Protein AF-A0A1S4B553-F1 (afdb_monomer)

Radius of gyration: 19.42 Å; Cα contacts (8 Å, |Δi|>4): 348; chains: 1; bounding box: 48×33×56 Å

Structure (mmCIF, N/CA/C/O backbone):
data_AF-A0A1S4B553-F1
#
_entry.id   AF-A0A1S4B553-F1
#
loop_
_atom_site.group_PDB
_atom_site.id
_atom_site.type_symbol
_atom_site.label_atom_id
_atom_site.label_alt_id
_atom_site.label_comp_id
_atom_site.label_asym_id
_atom_site.label_entity_id
_atom_site.label_seq_id
_atom_site.pdbx_PDB_ins_code
_atom_site.Cartn_x
_atom_site.Cartn_y
_atom_site.Cartn_z
_atom_site.occupancy
_atom_site.B_iso_or_equiv
_atom_site.auth_seq_id
_atom_site.auth_comp_id
_atom_site.auth_asym_id
_atom_site.auth_atom_id
_atom_site.pdbx_PDB_model_num
ATOM 1 N N . MET A 1 1 ? -4.242 -11.508 0.085 1.00 77.31 1 MET A N 1
ATOM 2 C CA . MET A 1 1 ? -4.800 -11.106 -1.223 1.00 77.31 1 MET A CA 1
ATOM 3 C C . MET A 1 1 ? -3.728 -10.314 -1.933 1.00 77.31 1 MET A C 1
ATOM 5 O O . MET A 1 1 ? -3.205 -9.381 -1.329 1.00 77.31 1 MET A O 1
ATOM 9 N N . ASP A 1 2 ? -3.430 -10.677 -3.174 1.00 88.44 2 ASP A N 1
ATOM 10 C CA . ASP A 1 2 ? -2.440 -9.979 -3.987 1.00 88.44 2 ASP A CA 1
ATOM 11 C C . ASP A 1 2 ? -3.156 -9.161 -5.079 1.00 88.44 2 ASP A C 1
ATOM 13 O O . ASP A 1 2 ? -4.295 -9.447 -5.455 1.00 88.44 2 ASP A O 1
ATOM 17 N N . HIS A 1 3 ? -2.533 -8.075 -5.529 1.00 90.00 3 HIS A N 1
ATOM 18 C CA . HIS A 1 3 ? -3.107 -7.144 -6.489 1.00 90.00 3 HIS A CA 1
ATOM 19 C C . HIS A 1 3 ? -2.764 -7.548 -7.921 1.00 90.00 3 HIS A C 1
ATOM 21 O O . HIS A 1 3 ? -1.635 -7.366 -8.376 1.00 90.00 3 HIS A O 1
ATOM 27 N N . GLU A 1 4 ? -3.778 -8.004 -8.648 1.00 92.12 4 GLU A N 1
ATOM 28 C CA . GLU A 1 4 ? -3.706 -8.231 -10.091 1.00 92.12 4 GLU A CA 1
ATOM 29 C C . GLU A 1 4 ? -3.896 -6.926 -10.880 1.00 92.12 4 GLU A C 1
ATOM 31 O O . GLU A 1 4 ? -4.749 -6.084 -10.569 1.00 92.12 4 GLU A O 1
ATOM 36 N N . ILE A 1 5 ? -3.108 -6.770 -11.939 1.00 92.12 5 ILE A N 1
ATOM 37 C CA . ILE A 1 5 ? -3.109 -5.635 -12.858 1.00 92.12 5 ILE A CA 1
ATOM 38 C C . ILE A 1 5 ? -3.603 -6.127 -14.215 1.00 92.12 5 ILE A C 1
ATOM 40 O O . ILE A 1 5 ? -2.839 -6.376 -15.155 1.00 92.12 5 ILE A O 1
ATOM 44 N N . GLU A 1 6 ? -4.920 -6.228 -14.334 1.00 93.56 6 GLU A N 1
ATOM 45 C CA . GLU A 1 6 ? -5.571 -6.584 -15.587 1.00 93.56 6 GLU A CA 1
ATOM 46 C C . GLU A 1 6 ? -5.416 -5.453 -16.616 1.00 93.56 6 GLU A C 1
ATOM 48 O O . GLU A 1 6 ? -5.702 -4.282 -16.344 1.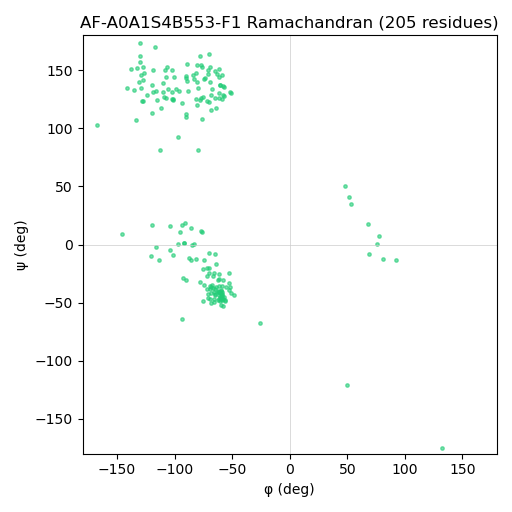00 93.56 6 GLU A O 1
ATOM 53 N N . LEU A 1 7 ? -4.941 -5.795 -17.813 1.00 94.56 7 LEU A N 1
ATOM 54 C CA . LEU A 1 7 ? -4.745 -4.855 -18.913 1.00 94.56 7 LEU A CA 1
ATOM 55 C C . LEU A 1 7 ? -5.789 -5.094 -20.002 1.00 94.56 7 LEU A C 1
ATOM 57 O O . LEU A 1 7 ? -6.233 -6.217 -20.217 1.00 94.56 7 LEU A O 1
ATOM 61 N N . VAL A 1 8 ? -6.153 -4.035 -20.723 1.00 94.31 8 VAL A N 1
ATOM 62 C CA . VAL A 1 8 ? -7.026 -4.138 -21.896 1.00 94.31 8 VAL A CA 1
ATOM 63 C C . VAL A 1 8 ? -6.382 -5.089 -22.923 1.00 94.31 8 VAL A C 1
ATOM 65 O O . VAL A 1 8 ? -5.176 -4.970 -23.172 1.00 94.31 8 VAL A O 1
ATOM 68 N N . PRO A 1 9 ? -7.145 -6.009 -23.546 1.00 93.69 9 PRO A N 1
ATOM 69 C CA . PRO A 1 9 ? -6.606 -6.943 -24.531 1.00 93.69 9 PRO A CA 1
ATOM 70 C C . PRO A 1 9 ? -5.815 -6.239 -25.642 1.00 93.69 9 PRO A C 1
ATOM 72 O O . PRO A 1 9 ? -6.273 -5.256 -26.224 1.00 93.69 9 PRO A O 1
ATOM 75 N N . GLY A 1 10 ? -4.608 -6.735 -25.930 1.00 92.25 10 GLY A N 1
ATOM 76 C CA . GLY A 1 10 ? -3.720 -6.168 -26.953 1.00 92.25 10 GLY A CA 1
ATOM 77 C C . GLY A 1 10 ? -2.975 -4.890 -26.544 1.00 92.25 10 GLY A C 1
ATOM 78 O O . GLY A 1 10 ? -2.314 -4.275 -27.386 1.00 92.25 10 GLY A O 1
ATOM 79 N N . ALA A 1 11 ? -3.051 -4.471 -25.276 1.00 92.44 11 ALA A N 1
ATOM 80 C CA . ALA A 1 11 ? -2.290 -3.328 -24.785 1.00 92.44 11 ALA A CA 1
ATOM 81 C C . ALA A 1 11 ? -0.774 -3.550 -24.917 1.00 92.44 11 ALA A C 1
ATOM 83 O O . ALA A 1 11 ? -0.242 -4.612 -24.598 1.00 92.44 11 ALA A O 1
ATOM 84 N N . LYS A 1 12 ? -0.066 -2.509 -25.364 1.00 91.56 12 LYS A N 1
ATOM 85 C CA . LYS A 1 12 ? 1.396 -2.520 -25.464 1.00 91.56 12 LYS A CA 1
ATOM 86 C C . LYS A 1 12 ? 2.032 -2.004 -24.167 1.00 91.56 12 LYS A C 1
ATOM 88 O O . LYS A 1 12 ? 1.496 -1.055 -23.586 1.00 91.56 12 LYS A O 1
ATOM 93 N N . PRO A 1 13 ? 3.193 -2.545 -23.753 1.00 91.25 13 PRO A N 1
ATOM 94 C CA . PRO A 1 13 ? 3.913 -2.060 -22.583 1.00 91.25 13 PRO A CA 1
ATOM 95 C C . PRO A 1 13 ? 4.278 -0.577 -22.738 1.00 91.25 13 PRO A C 1
ATOM 97 O O . PRO A 1 13 ? 4.914 -0.206 -23.730 1.00 91.25 13 PRO A O 1
ATOM 100 N N . PRO A 1 14 ? 3.911 0.304 -21.793 1.00 90.31 14 PRO A N 1
ATOM 101 C CA . PRO A 1 14 ? 4.428 1.659 -21.781 1.00 90.31 14 PRO A CA 1
ATOM 102 C C . PRO A 1 14 ? 5.910 1.632 -21.410 1.00 90.31 14 PRO A C 1
ATOM 104 O O . PRO A 1 14 ? 6.260 1.187 -20.323 1.00 90.31 14 PRO A O 1
ATOM 107 N N . ALA A 1 15 ? 6.762 2.173 -22.279 1.00 88.38 15 ALA A N 1
ATOM 108 C CA . ALA A 1 15 ? 8.182 2.378 -22.014 1.00 88.38 15 ALA A CA 1
ATOM 109 C C . ALA A 1 15 ? 8.506 3.872 -22.114 1.00 88.38 15 ALA A C 1
ATOM 111 O O . ALA A 1 15 ? 8.387 4.485 -23.177 1.00 88.38 15 ALA A O 1
ATOM 112 N N . ARG A 1 16 ? 8.870 4.490 -20.989 1.00 83.75 16 ARG A N 1
ATOM 113 C CA . ARG A 1 16 ? 9.234 5.908 -20.907 1.00 83.75 16 ARG A CA 1
ATOM 114 C C . ARG A 1 16 ? 10.660 6.061 -20.403 1.00 83.75 16 ARG A C 1
ATOM 116 O O . ARG A 1 16 ? 11.059 5.416 -19.439 1.00 83.75 16 ARG A O 1
ATOM 123 N N . ALA A 1 17 ? 11.396 6.975 -21.029 1.00 84.44 17 ALA A N 1
ATOM 124 C CA . ALA A 1 17 ? 12.720 7.357 -20.561 1.00 84.44 17 ALA A CA 1
ATOM 125 C C . ALA A 1 17 ? 12.645 8.043 -19.179 1.00 84.44 17 ALA A C 1
ATOM 127 O O . ALA A 1 17 ? 11.652 8.724 -18.889 1.00 84.44 17 ALA A O 1
ATOM 128 N N . PRO A 1 18 ? 13.686 7.911 -18.337 1.00 85.94 18 PRO A N 1
ATOM 129 C CA . PRO A 1 18 ? 13.786 8.649 -17.083 1.00 85.94 18 PRO A CA 1
ATOM 130 C C . PRO A 1 18 ? 13.764 10.164 -17.294 1.00 85.94 18 PRO A C 1
ATOM 132 O O . PRO A 1 18 ? 14.341 10.680 -18.254 1.00 85.94 18 PRO A O 1
ATOM 135 N N . TYR A 1 19 ? 13.169 10.893 -16.349 1.00 84.81 19 TYR A N 1
ATOM 136 C CA . TYR A 1 19 ? 13.298 12.346 -16.315 1.00 84.81 19 TYR A CA 1
ATOM 137 C C . TYR A 1 19 ? 14.714 12.781 -15.938 1.00 84.81 19 TYR A C 1
ATOM 139 O O . TYR A 1 19 ? 15.439 12.096 -15.211 1.00 84.81 19 TYR A O 1
ATOM 147 N N . ARG A 1 20 ? 15.093 13.972 -16.409 1.00 88.12 20 ARG A N 1
ATOM 148 C CA . ARG A 1 20 ? 16.283 14.661 -15.908 1.00 88.12 20 ARG A CA 1
ATOM 149 C C . ARG A 1 20 ? 16.035 15.075 -14.459 1.00 88.12 20 ARG A C 1
ATOM 151 O O . ARG A 1 20 ? 14.987 15.629 -14.151 1.00 88.12 20 ARG A O 1
ATOM 158 N N . MET A 1 21 ? 17.016 14.808 -13.607 1.00 91.94 21 MET A N 1
ATOM 159 C CA . MET A 1 21 ? 16.998 15.146 -12.187 1.00 91.94 21 MET A CA 1
ATOM 160 C C . MET A 1 21 ? 18.261 15.932 -11.840 1.00 91.94 21 MET A C 1
ATOM 162 O O . MET A 1 21 ? 19.321 15.713 -12.436 1.00 91.94 21 MET A O 1
ATOM 166 N N . SER A 1 22 ? 18.135 16.844 -10.883 1.00 92.19 22 SER A N 1
ATOM 167 C CA . SER A 1 22 ? 19.245 17.592 -10.295 1.00 92.19 22 SER A CA 1
ATOM 168 C C . SER A 1 22 ? 20.138 16.693 -9.430 1.00 92.19 22 SER A C 1
ATOM 170 O O . SER A 1 22 ? 19.754 15.593 -9.030 1.00 92.19 22 SER A O 1
ATOM 172 N N . GLN A 1 23 ? 21.348 17.157 -9.109 1.00 93.00 23 GLN A N 1
ATOM 173 C CA . GLN A 1 23 ? 22.280 16.374 -8.293 1.00 93.00 23 GLN A CA 1
ATOM 174 C C . GLN A 1 23 ? 21.725 16.009 -6.896 1.00 93.00 23 GLN A C 1
ATOM 176 O O . GLN A 1 23 ? 21.870 14.849 -6.505 1.00 93.00 23 GLN A O 1
ATOM 181 N N . PRO A 1 24 ? 21.045 16.912 -6.156 1.00 92.62 24 PRO A N 1
ATOM 182 C CA . PRO A 1 24 ? 20.419 16.555 -4.879 1.00 92.62 24 PRO A CA 1
ATOM 183 C C . PRO A 1 24 ? 19.321 15.492 -5.023 1.00 92.62 24 PRO A C 1
ATOM 185 O O . PRO A 1 24 ? 19.245 14.569 -4.213 1.00 92.62 24 PRO A O 1
ATOM 188 N N . GLU A 1 25 ? 18.503 15.580 -6.076 1.00 93.75 25 GLU A N 1
ATOM 189 C CA . GLU A 1 25 ? 17.456 14.592 -6.361 1.00 93.75 25 GLU A CA 1
ATOM 190 C C . GLU A 1 25 ? 18.045 13.217 -6.679 1.00 93.75 25 GLU A C 1
ATOM 192 O O . GLU A 1 25 ? 17.513 12.210 -6.229 1.00 93.75 25 GLU A O 1
ATOM 197 N N . LEU A 1 26 ? 19.162 13.156 -7.407 1.00 94.25 26 LEU A N 1
ATOM 198 C CA . LEU A 1 26 ? 19.843 11.897 -7.717 1.00 94.25 26 LEU A CA 1
ATOM 199 C C . LEU A 1 26 ? 20.425 11.224 -6.470 1.00 94.25 26 LEU A C 1
ATOM 201 O O . LEU A 1 26 ? 20.301 10.007 -6.315 1.00 94.25 26 LEU A O 1
ATOM 205 N N . THR A 1 27 ? 21.021 12.005 -5.566 1.00 94.94 27 THR A N 1
ATOM 206 C CA . THR A 1 27 ? 21.498 11.501 -4.271 1.00 94.94 27 THR A CA 1
ATOM 207 C C . THR A 1 27 ? 20.342 10.914 -3.462 1.00 94.94 27 THR A C 1
ATOM 209 O O . THR A 1 27 ? 20.438 9.797 -2.951 1.00 94.94 27 THR A O 1
ATOM 212 N N . GLU A 1 28 ? 19.218 11.629 -3.401 1.00 95.12 28 GLU A N 1
ATOM 213 C CA . GLU A 1 28 ? 18.032 11.182 -2.676 1.00 95.12 28 GLU A CA 1
ATOM 214 C C . GLU A 1 28 ? 17.357 9.969 -3.336 1.00 95.12 28 GLU A C 1
ATOM 216 O O . GLU A 1 28 ? 16.912 9.052 -2.643 1.00 95.12 28 GLU A O 1
ATOM 221 N N . LEU A 1 29 ? 17.346 9.918 -4.671 1.00 95.44 29 LEU A N 1
ATOM 222 C CA . LEU A 1 29 ? 16.853 8.786 -5.454 1.00 95.44 29 LEU A CA 1
ATOM 223 C C . LEU A 1 29 ? 17.643 7.532 -5.107 1.00 95.44 29 LEU A C 1
ATOM 225 O O . LEU A 1 29 ? 17.051 6.522 -4.740 1.00 95.44 29 LEU A O 1
ATOM 229 N N . ARG A 1 30 ? 18.977 7.606 -5.159 1.00 95.44 30 ARG A N 1
ATOM 230 C CA . ARG A 1 30 ? 19.844 6.473 -4.826 1.00 95.44 30 ARG A CA 1
ATOM 231 C C . ARG A 1 30 ? 19.615 5.999 -3.391 1.00 95.44 30 ARG A C 1
ATOM 233 O O . ARG A 1 30 ? 19.490 4.800 -3.163 1.00 95.44 30 ARG A O 1
ATOM 240 N N . ARG A 1 31 ? 19.505 6.929 -2.437 1.00 96.31 31 ARG A N 1
ATOM 241 C CA . ARG A 1 31 ? 19.244 6.618 -1.024 1.00 96.31 31 ARG A CA 1
ATOM 242 C C . ARG A 1 31 ? 17.920 5.872 -0.830 1.00 96.31 31 ARG A C 1
ATOM 244 O O . ARG A 1 31 ? 17.881 4.879 -0.106 1.00 96.31 31 ARG A O 1
ATOM 251 N N . GLN A 1 32 ? 16.836 6.338 -1.456 1.00 95.25 32 GLN A N 1
ATOM 252 C CA . GLN A 1 32 ? 15.526 5.687 -1.346 1.00 95.25 32 GLN A CA 1
ATOM 253 C C . GLN A 1 32 ? 15.468 4.355 -2.108 1.00 95.25 32 GLN A C 1
ATOM 255 O O . GLN A 1 32 ? 14.887 3.414 -1.578 1.00 95.25 32 GLN A O 1
ATOM 260 N N . LEU A 1 33 ? 16.098 4.245 -3.285 1.00 95.56 33 LEU A N 1
ATOM 261 C CA . LEU A 1 33 ? 16.179 2.989 -4.044 1.00 95.56 33 LEU A CA 1
ATOM 262 C C . LEU A 1 33 ? 16.905 1.895 -3.261 1.00 95.56 33 LEU A C 1
ATOM 264 O O . LEU A 1 33 ? 16.377 0.795 -3.157 1.00 95.56 33 LEU A O 1
ATOM 268 N N . MET A 1 34 ? 18.066 2.199 -2.664 1.00 96.06 34 MET A N 1
ATOM 269 C CA . MET A 1 34 ? 18.794 1.229 -1.831 1.00 96.06 34 MET A CA 1
ATOM 270 C C . MET A 1 34 ? 17.922 0.748 -0.674 1.00 96.06 34 MET A C 1
ATOM 272 O O . MET A 1 34 ? 17.732 -0.447 -0.509 1.00 96.06 34 MET A O 1
ATOM 276 N N . LYS A 1 35 ? 17.263 1.671 0.037 1.00 95.44 35 LYS A N 1
ATOM 277 C CA . LYS A 1 35 ? 16.334 1.294 1.107 1.00 95.44 35 LYS A CA 1
ATOM 278 C C . LYS A 1 35 ? 15.193 0.394 0.610 1.00 95.44 35 LYS A C 1
ATOM 280 O O . LYS A 1 35 ? 14.788 -0.516 1.325 1.00 95.44 35 LYS A O 1
ATOM 285 N N . MET A 1 36 ? 14.629 0.671 -0.567 1.00 93.88 36 MET A N 1
ATOM 286 C CA . MET A 1 36 ? 13.552 -0.147 -1.139 1.00 93.88 36 MET A CA 1
ATOM 287 C C . MET A 1 36 ? 14.046 -1.536 -1.566 1.00 93.88 36 MET A C 1
ATOM 289 O O . MET A 1 36 ? 13.312 -2.501 -1.386 1.00 93.88 36 MET A O 1
ATOM 293 N N . LEU A 1 37 ? 15.277 -1.648 -2.072 1.00 95.31 37 LEU A N 1
ATOM 294 C CA . LEU A 1 37 ? 15.919 -2.933 -2.368 1.00 95.31 37 LEU A CA 1
ATOM 295 C C . LEU A 1 37 ? 16.167 -3.731 -1.081 1.00 95.31 37 LEU A C 1
ATOM 297 O O . LEU A 1 37 ? 15.742 -4.876 -0.985 1.00 95.31 37 LEU A O 1
ATOM 301 N N . ASP A 1 38 ? 16.764 -3.100 -0.066 1.00 96.38 38 ASP A N 1
ATOM 302 C CA . ASP A 1 38 ? 17.088 -3.736 1.220 1.00 96.38 38 ASP A CA 1
ATOM 303 C C . ASP A 1 38 ? 15.838 -4.234 1.962 1.00 96.38 38 ASP A C 1
ATOM 305 O O . ASP A 1 38 ? 15.890 -5.199 2.718 1.00 96.38 38 ASP A O 1
ATOM 309 N N . THR A 1 39 ? 14.700 -3.563 1.758 1.00 92.19 39 THR A N 1
ATOM 310 C CA . THR A 1 39 ? 13.411 -3.937 2.362 1.00 92.19 39 THR A CA 1
ATOM 311 C C . THR A 1 39 ? 12.578 -4.877 1.492 1.00 92.19 39 THR A C 1
ATOM 313 O O . THR A 1 39 ? 11.465 -5.214 1.886 1.00 92.19 39 THR A O 1
ATOM 316 N N . GLY A 1 40 ? 13.075 -5.289 0.320 1.00 92.44 40 GLY A N 1
ATOM 317 C CA . GLY A 1 40 ? 12.355 -6.182 -0.595 1.00 92.44 40 GLY A CA 1
ATOM 318 C C . GLY A 1 40 ? 11.114 -5.557 -1.239 1.00 92.44 40 GLY A C 1
ATOM 319 O O . GLY A 1 40 ? 10.249 -6.261 -1.740 1.00 92.44 40 GLY A O 1
ATOM 320 N N . ILE A 1 41 ? 10.998 -4.229 -1.226 1.00 92.50 41 ILE A N 1
ATOM 321 C CA . ILE A 1 41 ? 9.882 -3.503 -1.844 1.00 92.50 41 ILE A CA 1
ATOM 322 C C . ILE A 1 41 ? 10.015 -3.489 -3.371 1.00 92.50 41 ILE A C 1
ATOM 324 O O . ILE A 1 41 ? 9.009 -3.500 -4.086 1.00 92.50 41 ILE A O 1
ATOM 328 N N . ILE A 1 42 ? 11.256 -3.417 -3.859 1.00 95.25 42 ILE A N 1
ATOM 329 C CA . ILE A 1 42 ? 11.581 -3.464 -5.283 1.00 95.25 42 ILE A CA 1
ATOM 330 C C . ILE A 1 42 ? 12.674 -4.490 -5.564 1.00 95.25 42 ILE A C 1
ATOM 332 O O . ILE A 1 42 ? 13.502 -4.768 -4.698 1.00 95.25 42 ILE A O 1
ATOM 336 N N . VAL A 1 43 ? 12.728 -4.972 -6.804 1.00 96.69 43 VAL A N 1
ATOM 337 C CA . VAL A 1 43 ? 13.793 -5.852 -7.311 1.00 96.69 43 VAL A CA 1
ATOM 338 C C . VAL A 1 43 ? 14.307 -5.367 -8.668 1.00 96.69 43 VAL A C 1
ATOM 340 O O . VAL A 1 43 ? 13.558 -4.712 -9.393 1.00 96.69 43 VAL A O 1
ATOM 343 N N . PRO A 1 44 ? 15.573 -5.633 -9.044 1.00 97.19 44 PRO A N 1
ATOM 344 C CA . PRO A 1 44 ? 16.079 -5.294 -10.373 1.00 97.19 44 PRO A CA 1
ATOM 345 C C . PRO A 1 44 ? 15.248 -5.942 -11.486 1.00 97.19 44 PRO A C 1
ATOM 347 O O . PRO A 1 44 ? 14.946 -7.130 -11.423 1.00 97.19 44 PRO A O 1
ATOM 350 N N . SER A 1 45 ? 14.930 -5.170 -12.524 1.00 95.25 45 SER A N 1
A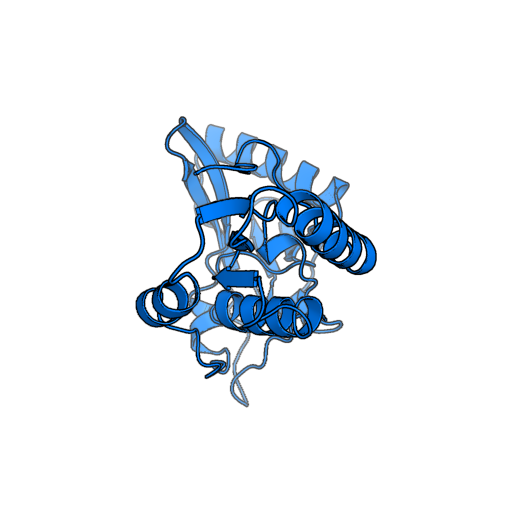TOM 351 C CA . SER A 1 45 ? 14.047 -5.593 -13.613 1.00 95.25 45 SER A CA 1
ATOM 352 C C . SER A 1 45 ? 14.737 -5.606 -14.974 1.00 95.25 45 SER A C 1
ATOM 354 O O . SER A 1 45 ? 15.617 -4.792 -15.261 1.00 95.25 45 SER A O 1
ATOM 356 N N . LYS A 1 46 ? 14.268 -6.508 -15.841 1.00 92.19 46 LYS A N 1
ATOM 357 C CA . LYS A 1 46 ? 14.558 -6.550 -17.286 1.00 92.19 46 LYS A CA 1
ATOM 358 C C . LYS A 1 46 ? 13.285 -6.415 -18.134 1.00 92.19 46 LYS A C 1
ATOM 360 O O . LYS A 1 46 ? 13.284 -6.780 -19.307 1.00 92.19 46 LYS A O 1
ATOM 365 N N . SER A 1 47 ? 12.197 -5.945 -17.529 1.00 91.75 47 SER A N 1
ATOM 366 C CA . SER A 1 47 ? 10.891 -5.819 -18.170 1.00 91.75 47 SER A CA 1
ATOM 367 C C . SER A 1 47 ? 10.916 -4.862 -19.363 1.00 91.75 47 SER A C 1
ATOM 369 O O . SER A 1 47 ? 11.671 -3.889 -19.401 1.00 91.75 47 SER A O 1
ATOM 371 N N . SER A 1 48 ? 10.027 -5.110 -20.325 1.00 91.12 48 SER A N 1
ATOM 372 C CA . SER A 1 48 ? 9.722 -4.173 -21.411 1.00 91.12 48 SER A CA 1
ATOM 373 C C . SER A 1 48 ? 8.873 -2.979 -20.956 1.00 91.12 48 SER A C 1
ATOM 375 O O . SER A 1 48 ? 8.717 -2.018 -21.709 1.00 91.12 48 SER A O 1
ATOM 377 N N . TYR A 1 49 ? 8.281 -3.043 -19.759 1.00 94.00 49 TYR A N 1
ATOM 378 C CA . TYR A 1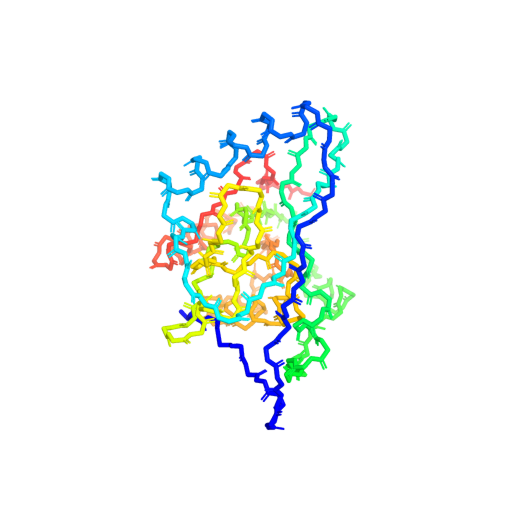 49 ? 7.576 -1.917 -19.155 1.00 94.00 49 TYR A CA 1
ATOM 379 C C . TYR A 1 49 ? 8.574 -0.919 -18.576 1.00 94.00 49 TYR A C 1
ATOM 381 O O . TYR A 1 49 ? 9.691 -1.247 -18.186 1.00 94.00 49 TYR A O 1
ATOM 389 N N . GLY A 1 50 ? 8.149 0.334 -18.489 1.00 93.25 50 GLY A N 1
ATOM 390 C CA . GLY A 1 50 ? 8.969 1.372 -17.908 1.00 93.25 50 GLY A CA 1
ATOM 391 C C . GLY A 1 50 ? 8.188 2.641 -17.629 1.00 93.25 50 GLY A C 1
ATOM 392 O O . GLY A 1 50 ? 7.942 3.449 -18.525 1.00 93.25 50 GLY A O 1
ATOM 393 N N . SER A 1 51 ? 7.848 2.849 -16.362 1.00 93.75 51 SER A N 1
ATOM 394 C CA . SER A 1 51 ? 7.308 4.115 -15.869 1.00 93.75 51 SER A CA 1
ATOM 395 C C . SER A 1 51 ? 8.418 4.928 -15.208 1.00 93.75 51 SER A C 1
ATOM 397 O O . SER A 1 51 ? 9.204 4.408 -14.426 1.00 93.75 51 SER A O 1
ATOM 399 N N . HIS A 1 52 ? 8.538 6.216 -15.508 1.00 91.25 52 HIS A N 1
ATOM 400 C CA . HIS A 1 52 ? 9.620 7.009 -14.923 1.00 91.25 52 HIS A CA 1
ATOM 401 C C . HIS A 1 52 ? 9.322 7.374 -13.460 1.00 91.25 52 HIS A C 1
ATOM 403 O O . HIS A 1 52 ? 8.166 7.523 -13.047 1.00 91.25 52 HIS A O 1
ATOM 409 N N . VAL A 1 53 ? 10.388 7.566 -12.686 1.00 92.38 53 VAL A N 1
ATOM 410 C CA . VAL A 1 53 ? 10.313 8.078 -11.313 1.00 92.38 53 VAL A CA 1
ATOM 411 C C . VAL A 1 53 ? 10.233 9.607 -11.302 1.00 92.38 53 VAL A C 1
ATOM 413 O O . VAL A 1 53 ? 10.882 10.289 -12.094 1.00 92.38 53 VAL A O 1
ATOM 416 N N . LEU A 1 54 ? 9.445 10.133 -10.370 1.00 91.56 54 LEU A N 1
ATOM 417 C CA . LEU A 1 54 ? 9.293 11.539 -10.013 1.00 91.56 54 LEU A CA 1
ATOM 418 C C . LEU A 1 54 ? 9.426 11.700 -8.497 1.00 91.56 54 LEU A C 1
ATOM 420 O O . LEU A 1 54 ? 9.237 10.749 -7.736 1.00 91.56 54 LEU A O 1
ATOM 424 N N . PHE A 1 55 ? 9.673 12.929 -8.051 1.00 91.44 55 PHE A N 1
ATOM 425 C CA . PHE A 1 55 ? 9.602 13.276 -6.639 1.00 91.44 55 PHE A CA 1
ATOM 426 C C . PHE A 1 55 ? 8.353 14.081 -6.319 1.00 91.44 55 PHE A C 1
ATOM 428 O O . PHE A 1 55 ? 8.039 15.072 -6.974 1.00 91.44 55 PHE A O 1
ATOM 435 N N . GLN A 1 56 ? 7.676 13.687 -5.245 1.00 89.44 56 GLN A N 1
ATOM 436 C CA . GLN A 1 56 ? 6.699 14.535 -4.582 1.00 89.44 56 GLN A CA 1
ATOM 437 C C . GLN A 1 56 ? 7.327 15.136 -3.326 1.00 89.44 56 GLN A C 1
ATOM 439 O O . GLN A 1 56 ? 7.799 14.406 -2.450 1.00 89.44 56 GLN A O 1
ATOM 444 N N . LYS A 1 57 ? 7.307 16.466 -3.221 1.00 91.44 57 LYS A N 1
ATOM 445 C CA . LYS A 1 57 ? 7.748 17.176 -2.019 1.00 91.44 57 LYS A CA 1
ATOM 446 C C . LYS A 1 57 ? 6.655 17.102 -0.952 1.00 91.44 57 LYS A C 1
ATOM 448 O O . LYS A 1 57 ? 5.507 17.461 -1.204 1.00 91.44 57 LYS A O 1
ATOM 453 N N . LYS A 1 58 ? 7.003 16.608 0.234 1.00 88.19 58 LYS A N 1
ATOM 454 C CA . LYS A 1 58 ? 6.126 16.625 1.410 1.00 88.19 58 LYS A CA 1
ATOM 455 C C . LYS A 1 58 ? 6.115 18.013 2.050 1.00 88.19 58 LYS A C 1
ATOM 457 O O . LYS A 1 58 ? 7.035 18.801 1.855 1.00 88.19 58 LYS A O 1
ATOM 462 N N . GLN A 1 59 ? 5.104 18.271 2.882 1.00 87.06 59 GLN A N 1
ATOM 463 C CA . GLN A 1 59 ? 4.979 19.522 3.646 1.00 87.06 59 GLN A CA 1
ATOM 464 C C . GLN A 1 59 ? 6.220 19.817 4.503 1.00 87.06 59 GLN A C 1
ATOM 466 O O . GLN A 1 59 ? 6.661 20.954 4.579 1.00 87.06 59 GLN A O 1
ATOM 471 N N . ASN A 1 60 ? 6.846 18.782 5.070 1.00 87.56 60 ASN A N 1
ATOM 472 C CA . ASN A 1 60 ? 8.085 18.901 5.844 1.00 87.56 60 ASN A CA 1
ATOM 473 C C . ASN A 1 60 ? 9.357 19.072 4.982 1.00 87.56 60 ASN A C 1
ATOM 475 O O . ASN A 1 60 ? 10.462 18.876 5.476 1.00 87.56 60 ASN A O 1
ATOM 479 N N . GLY A 1 61 ? 9.223 19.336 3.679 1.00 87.69 61 GLY A N 1
ATOM 480 C CA . GLY A 1 61 ? 10.333 19.546 2.749 1.00 87.69 61 GLY A CA 1
ATOM 481 C C . GLY A 1 61 ? 11.000 18.276 2.214 1.00 87.69 61 GLY A C 1
ATOM 482 O O . GLY A 1 61 ? 11.728 18.362 1.228 1.00 87.69 61 GLY A O 1
ATOM 483 N N . THR A 1 62 ? 10.728 17.102 2.794 1.00 90.31 62 THR A N 1
ATOM 484 C CA . THR A 1 62 ? 11.325 15.836 2.336 1.00 90.31 62 THR A CA 1
ATOM 485 C C . THR A 1 62 ? 10.769 15.394 0.983 1.00 90.31 62 THR A C 1
ATOM 487 O O . THR A 1 62 ? 9.594 15.607 0.677 1.00 90.31 62 THR A O 1
ATOM 490 N N . LEU A 1 63 ? 11.604 14.751 0.166 1.00 91.50 63 LEU A N 1
ATOM 491 C CA . LEU A 1 63 ? 11.195 14.198 -1.123 1.00 91.50 63 LEU A CA 1
ATOM 492 C C . LEU A 1 63 ? 10.719 12.750 -0.961 1.00 91.50 63 LEU A C 1
ATOM 494 O O . LEU A 1 63 ? 11.265 11.979 -0.173 1.00 91.50 63 LEU A O 1
ATOM 498 N N . ARG A 1 64 ? 9.699 12.354 -1.721 1.00 90.12 64 ARG A N 1
ATOM 499 C CA . ARG A 1 64 ? 9.205 10.972 -1.792 1.00 90.12 64 ARG A CA 1
ATOM 500 C C . ARG A 1 64 ? 9.226 10.492 -3.234 1.00 90.12 64 ARG A C 1
ATOM 502 O O . ARG A 1 64 ? 8.642 11.161 -4.085 1.00 90.12 64 ARG A O 1
ATOM 509 N N . ILE A 1 65 ? 9.836 9.330 -3.479 1.00 90.81 65 ILE A N 1
ATOM 510 C CA . ILE A 1 65 ? 9.732 8.640 -4.769 1.00 90.81 65 ILE A CA 1
ATOM 511 C C . ILE A 1 65 ? 8.258 8.369 -5.084 1.00 90.81 65 ILE A C 1
ATOM 513 O O . ILE A 1 65 ? 7.513 7.800 -4.281 1.00 90.81 65 ILE A O 1
ATOM 517 N N . CYS A 1 66 ? 7.839 8.774 -6.275 1.00 89.62 66 CYS A N 1
ATOM 518 C CA . CYS A 1 66 ? 6.567 8.424 -6.881 1.00 89.62 66 CYS A CA 1
ATOM 519 C C . CYS A 1 66 ? 6.831 7.953 -8.308 1.00 89.62 66 CYS A C 1
ATOM 521 O O . CYS A 1 66 ? 7.649 8.531 -9.013 1.00 89.62 66 CYS A O 1
ATOM 523 N N . VAL A 1 67 ? 6.132 6.915 -8.748 1.00 91.19 67 VAL A N 1
ATOM 524 C CA . VAL A 1 67 ? 6.252 6.424 -10.122 1.00 91.19 67 VAL A CA 1
ATOM 525 C C . VAL A 1 67 ? 5.056 6.914 -10.923 1.00 91.19 67 VAL A C 1
ATOM 527 O O . VAL A 1 67 ? 3.907 6.795 -10.478 1.00 91.19 67 VAL A O 1
ATOM 530 N N . ASP A 1 68 ? 5.327 7.483 -12.095 1.00 91.12 68 ASP A N 1
ATOM 531 C CA . ASP A 1 68 ? 4.291 7.976 -12.993 1.00 91.12 68 ASP A CA 1
ATOM 532 C C . ASP A 1 68 ? 3.651 6.842 -13.798 1.00 91.12 68 ASP A C 1
ATOM 534 O O . ASP A 1 68 ? 3.935 6.634 -14.981 1.00 91.12 68 ASP A O 1
ATOM 538 N N . TYR A 1 69 ? 2.709 6.146 -13.173 1.00 92.00 69 TYR A N 1
ATOM 539 C CA . TYR A 1 69 ? 1.935 5.110 -13.847 1.00 92.00 69 TYR A CA 1
ATOM 540 C C . TYR A 1 69 ? 0.852 5.658 -14.782 1.00 92.00 69 TYR A C 1
ATOM 542 O O . TYR A 1 69 ? 0.032 4.877 -15.243 1.00 92.00 69 TYR A O 1
ATOM 550 N N . ARG A 1 70 ? 0.790 6.958 -15.122 1.00 91.69 70 ARG A N 1
ATOM 551 C CA . ARG A 1 70 ? -0.292 7.499 -15.981 1.00 91.69 70 ARG A CA 1
ATOM 552 C C . ARG A 1 70 ? -0.480 6.731 -17.291 1.00 91.69 70 ARG A C 1
ATOM 554 O O . ARG A 1 70 ? -1.610 6.607 -17.747 1.00 91.69 70 ARG A O 1
ATOM 561 N N . ALA A 1 71 ? 0.600 6.250 -17.908 1.00 92.44 71 ALA A N 1
ATOM 562 C CA . ALA A 1 71 ? 0.509 5.449 -19.129 1.00 92.44 71 ALA A CA 1
ATOM 563 C C . ALA A 1 71 ? -0.064 4.051 -18.854 1.00 92.44 71 ALA A C 1
ATOM 565 O O . ALA A 1 71 ? -0.995 3.645 -19.541 1.00 92.44 71 ALA A O 1
ATOM 566 N N . LEU A 1 72 ? 0.424 3.378 -17.807 1.00 93.25 72 LEU A N 1
ATOM 567 C CA . LEU A 1 72 ? -0.100 2.089 -17.351 1.00 93.25 72 LEU A CA 1
ATOM 568 C C . LEU A 1 72 ? -1.589 2.198 -16.986 1.00 93.25 72 LEU A C 1
ATOM 570 O O . LEU A 1 72 ? -2.410 1.465 -17.515 1.00 93.25 72 LEU A O 1
ATOM 574 N N . LYS A 1 73 ? -1.973 3.216 -16.207 1.00 92.00 73 LYS A N 1
ATOM 575 C CA . LYS A 1 73 ? -3.363 3.482 -15.805 1.00 92.00 73 LYS A CA 1
ATOM 576 C C . LYS A 1 73 ? -4.352 3.558 -16.964 1.00 92.00 73 LYS A C 1
ATOM 578 O O . LYS A 1 73 ? -5.520 3.242 -16.768 1.00 92.00 73 LYS A O 1
ATOM 583 N N . LYS A 1 74 ? -3.920 4.054 -18.129 1.00 92.62 74 LYS A N 1
ATOM 584 C CA . LYS A 1 74 ? -4.783 4.192 -19.314 1.00 92.62 74 LYS A CA 1
ATOM 585 C C . LYS A 1 74 ? -5.109 2.848 -19.954 1.00 92.62 74 LYS A C 1
ATOM 587 O O . LYS A 1 74 ? -6.141 2.744 -20.603 1.00 92.62 74 LYS A O 1
ATOM 592 N N . ILE A 1 75 ? -4.226 1.869 -19.790 1.00 93.88 75 ILE A N 1
ATOM 593 C CA . ILE A 1 75 ? -4.359 0.532 -20.368 1.00 93.88 75 ILE A CA 1
ATOM 594 C C . ILE A 1 75 ? -4.777 -0.519 -19.333 1.00 93.88 75 ILE A C 1
ATOM 596 O O . ILE A 1 75 ? -5.007 -1.659 -19.709 1.00 93.88 75 ILE A O 1
ATOM 600 N N . THR A 1 76 ? -4.886 -0.159 -18.051 1.00 94.06 76 THR A N 1
ATOM 601 C CA . THR A 1 76 ? -5.421 -1.027 -16.992 1.00 94.06 76 THR A CA 1
ATOM 602 C C . THR A 1 76 ? -6.949 -1.038 -17.025 1.00 94.06 76 THR A C 1
ATOM 604 O O . THR A 1 76 ? -7.585 0.019 -17.093 1.00 94.06 76 THR A O 1
ATOM 607 N N . VAL A 1 77 ? -7.549 -2.223 -16.919 1.00 93.81 77 VAL A N 1
ATOM 608 C CA . VAL A 1 77 ? -8.995 -2.387 -16.738 1.00 93.81 77 VAL A CA 1
ATOM 609 C C . VAL A 1 77 ? -9.390 -1.806 -15.379 1.00 93.81 77 VAL A C 1
ATOM 611 O O . VAL A 1 77 ? -8.804 -2.110 -14.338 1.00 93.81 77 VAL A O 1
ATOM 614 N N . LYS A 1 78 ? -10.365 -0.895 -15.380 1.00 91.31 78 LYS A N 1
ATOM 615 C CA . LYS A 1 78 ? -10.795 -0.210 -14.156 1.00 91.31 78 LYS A CA 1
ATOM 616 C C . LYS A 1 78 ? -11.678 -1.130 -13.325 1.00 91.31 78 LYS A C 1
ATOM 618 O O . LYS A 1 78 ? -12.721 -1.573 -13.803 1.00 91.31 78 LYS A O 1
ATOM 623 N N . ASN A 1 79 ? -11.310 -1.320 -12.064 1.00 87.06 79 ASN A N 1
ATOM 624 C CA . ASN A 1 79 ? -12.175 -1.977 -11.099 1.00 87.06 79 ASN A CA 1
ATOM 625 C C . ASN A 1 79 ? -13.333 -1.027 -10.738 1.00 87.06 79 ASN A C 1
ATOM 627 O O . ASN A 1 79 ? -13.103 0.109 -10.323 1.00 87.06 79 ASN A O 1
ATOM 631 N N . LYS A 1 80 ? -14.577 -1.484 -10.924 1.00 85.75 80 LYS A N 1
ATOM 632 C CA . LYS A 1 80 ? -15.804 -0.724 -10.622 1.00 85.75 80 LYS A CA 1
ATOM 633 C C . LYS A 1 80 ? -16.318 -0.955 -9.197 1.00 85.75 80 LYS A C 1
ATOM 635 O O . LYS A 1 80 ? -17.489 -0.694 -8.931 1.00 85.75 80 LYS A O 1
ATOM 640 N N . TYR A 1 81 ? -15.472 -1.460 -8.299 1.00 85.38 81 TYR A N 1
ATOM 641 C CA . TYR A 1 81 ? -15.822 -1.642 -6.897 1.00 85.38 81 TYR A CA 1
ATOM 642 C C . TYR A 1 81 ? -16.398 -0.352 -6.311 1.00 85.38 81 TYR A C 1
ATOM 644 O O . TYR A 1 81 ? -15.819 0.728 -6.462 1.00 85.38 81 TYR A O 1
ATOM 652 N N . HIS A 1 82 ? -17.548 -0.471 -5.653 1.00 81.44 82 HIS A N 1
ATOM 653 C CA . HIS A 1 82 ? -18.216 0.671 -5.057 1.00 81.44 82 HIS A CA 1
ATOM 654 C C . HIS A 1 82 ? -17.495 1.063 -3.767 1.00 81.44 82 HIS A C 1
ATOM 656 O O . HIS A 1 82 ? -17.566 0.355 -2.765 1.00 81.44 82 HIS A O 1
ATOM 662 N N . ILE A 1 83 ? -16.786 2.191 -3.800 1.00 83.12 83 ILE A N 1
ATOM 663 C CA . ILE A 1 83 ? -16.211 2.783 -2.594 1.00 83.12 83 ILE A CA 1
ATOM 664 C C . ILE A 1 83 ? -17.339 3.550 -1.895 1.00 83.12 83 ILE A C 1
ATOM 666 O O . ILE A 1 83 ? -17.912 4.451 -2.517 1.00 83.12 83 ILE A O 1
ATOM 670 N N . PRO A 1 84 ? -17.683 3.201 -0.643 1.00 80.88 84 PRO A N 1
ATOM 671 C CA . PRO A 1 84 ? -18.773 3.848 0.070 1.00 80.88 84 PRO A CA 1
ATOM 672 C C . PRO A 1 84 ? -18.501 5.343 0.248 1.00 80.88 84 PRO A C 1
ATOM 674 O O . PRO A 1 84 ? -17.366 5.775 0.463 1.00 80.88 84 PRO A O 1
ATOM 677 N N . LEU A 1 85 ? -19.563 6.144 0.171 1.00 83.44 85 LEU A N 1
ATOM 678 C CA . LEU A 1 85 ? -19.490 7.570 0.466 1.00 83.44 85 LEU A CA 1
ATOM 679 C C . LEU A 1 85 ? -19.251 7.778 1.962 1.00 83.44 85 LEU A C 1
ATOM 681 O O . LEU A 1 85 ? -19.897 7.136 2.786 1.00 83.44 85 LEU A O 1
ATOM 685 N N . MET A 1 86 ? -18.399 8.747 2.306 1.00 80.69 86 MET A N 1
ATOM 686 C CA . MET A 1 86 ? -18.121 9.108 3.702 1.00 80.69 86 MET A CA 1
ATOM 687 C C . MET A 1 86 ? -19.398 9.361 4.511 1.00 80.69 86 MET A C 1
ATOM 689 O O . MET A 1 86 ? -19.504 8.897 5.637 1.00 80.69 86 MET A O 1
ATOM 693 N N . VAL A 1 87 ? -20.389 10.045 3.928 1.00 82.56 87 VAL A N 1
ATOM 694 C CA . VAL A 1 87 ? -21.674 10.340 4.591 1.00 82.56 87 VAL A CA 1
ATOM 695 C C . VAL A 1 87 ? -22.396 9.059 5.017 1.00 82.56 87 VAL A C 1
ATOM 697 O O . VAL A 1 87 ? -22.800 8.947 6.166 1.00 82.56 87 VAL A O 1
ATOM 700 N N . ALA A 1 88 ? -22.454 8.056 4.139 1.00 83.12 88 ALA A N 1
ATOM 701 C CA . ALA A 1 88 ? -23.092 6.777 4.448 1.00 83.12 88 ALA A CA 1
ATOM 702 C C . ALA A 1 88 ? -22.349 5.993 5.547 1.00 83.12 88 ALA A C 1
ATOM 704 O O . ALA A 1 88 ? -22.943 5.160 6.227 1.00 83.12 88 ALA A O 1
ATOM 705 N N . LEU A 1 89 ? -21.048 6.244 5.724 1.00 83.81 89 LEU A N 1
ATOM 706 C CA . LEU A 1 89 ? -20.275 5.669 6.824 1.00 83.81 89 LEU A CA 1
ATOM 707 C C . LEU A 1 89 ? -20.538 6.394 8.151 1.00 83.81 89 LEU A C 1
ATOM 709 O O . LEU A 1 89 ? -20.524 5.745 9.192 1.00 83.81 89 LEU A O 1
ATOM 713 N N . PHE A 1 90 ? -20.815 7.702 8.130 1.00 81.06 90 PHE A N 1
ATOM 714 C CA . PHE A 1 90 ? -21.164 8.466 9.334 1.00 81.06 90 PHE A CA 1
ATOM 715 C C . PHE A 1 90 ? -22.511 8.054 9.925 1.00 81.06 90 PHE A C 1
ATOM 717 O O . PHE A 1 90 ? -22.630 8.002 11.146 1.00 81.06 90 PHE A O 1
ATOM 724 N N . ASP A 1 91 ? -23.491 7.695 9.092 1.00 84.12 91 ASP A N 1
ATOM 725 C CA . ASP A 1 91 ? -24.795 7.217 9.572 1.00 84.12 91 ASP A CA 1
ATOM 726 C C . ASP A 1 91 ? -24.658 5.979 10.481 1.00 84.12 91 ASP A C 1
ATOM 728 O O . ASP A 1 91 ? -25.419 5.806 11.433 1.00 84.12 91 ASP A O 1
ATOM 732 N N . ARG A 1 92 ? -23.627 5.153 10.246 1.00 81.50 92 ARG A N 1
ATOM 733 C CA . ARG A 1 92 ? -23.309 3.957 11.050 1.00 81.50 92 ARG A CA 1
ATOM 734 C C . ARG A 1 92 ? -22.754 4.292 12.435 1.00 81.50 92 ARG A C 1
ATOM 736 O O . ARG A 1 92 ? -22.813 3.463 13.335 1.00 81.50 92 ARG A O 1
ATOM 743 N N . LEU A 1 93 ? -22.232 5.504 12.614 1.00 83.88 93 LEU A N 1
ATOM 744 C CA . LEU A 1 93 ? -21.670 5.982 13.879 1.00 83.88 93 LEU A CA 1
ATOM 745 C C . LEU A 1 93 ? -22.742 6.562 14.816 1.00 83.88 93 LEU A C 1
ATOM 747 O O . LEU A 1 93 ? -22.421 7.010 15.918 1.00 83.88 93 LEU A O 1
ATOM 751 N N . ASN A 1 94 ? -24.011 6.582 14.398 1.00 83.06 94 ASN A N 1
ATOM 752 C CA . ASN A 1 94 ? -25.077 7.196 15.175 1.00 83.06 94 ASN A CA 1
ATOM 753 C C . ASN A 1 94 ? -25.260 6.520 16.548 1.00 83.06 94 ASN A C 1
ATOM 755 O O . ASN A 1 94 ? -25.379 5.299 16.664 1.00 83.06 94 ASN A O 1
ATOM 759 N N . GLY A 1 95 ? -25.309 7.336 17.603 1.00 83.94 95 GLY A N 1
ATOM 760 C CA . GLY A 1 95 ? -25.441 6.879 18.989 1.00 83.94 95 GLY A CA 1
ATOM 761 C C . GLY A 1 95 ? -24.166 6.297 19.610 1.00 83.94 95 GLY A C 1
ATOM 762 O O . GLY A 1 95 ? -24.204 5.902 20.775 1.00 83.94 95 GLY A O 1
ATOM 763 N N . ALA A 1 96 ? -23.048 6.246 18.881 1.00 88.69 96 ALA A N 1
ATOM 764 C CA . ALA A 1 96 ? -21.751 5.947 19.473 1.00 88.69 96 ALA A CA 1
ATOM 765 C C . ALA A 1 96 ? -21.228 7.152 20.268 1.00 88.69 96 ALA A C 1
ATOM 767 O O . ALA A 1 96 ? -21.415 8.303 19.875 1.00 88.69 96 ALA A O 1
ATOM 768 N N . THR A 1 97 ? -20.576 6.879 21.395 1.00 88.88 97 THR A N 1
ATOM 769 C CA . THR A 1 97 ? -20.050 7.905 22.314 1.00 88.88 97 THR A CA 1
ATOM 770 C C .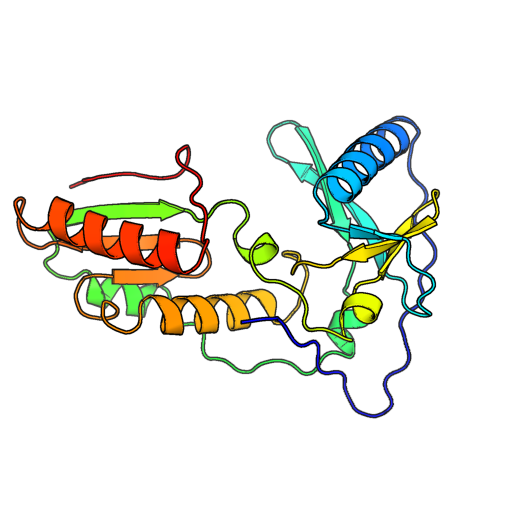 THR A 1 97 ? -18.543 7.807 22.511 1.00 88.88 97 THR A C 1
ATOM 772 O O . THR A 1 97 ? -17.941 8.689 23.120 1.00 88.88 97 THR A O 1
ATOM 775 N N . VAL A 1 98 ? -17.930 6.725 22.024 1.00 91.31 98 VAL A N 1
ATOM 776 C CA . VAL A 1 98 ? -16.494 6.485 22.123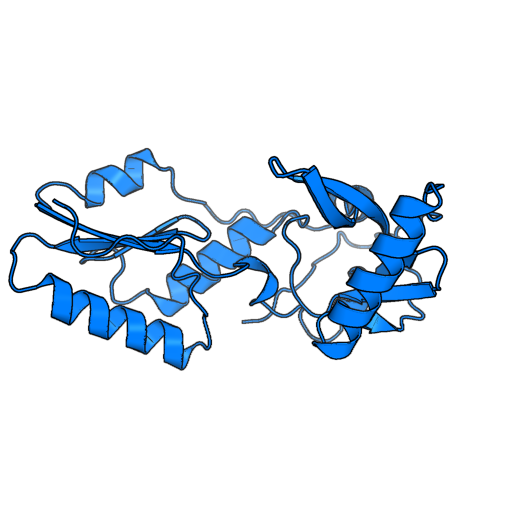 1.00 91.31 98 VAL A CA 1
ATOM 777 C C . VAL A 1 98 ? -15.975 5.99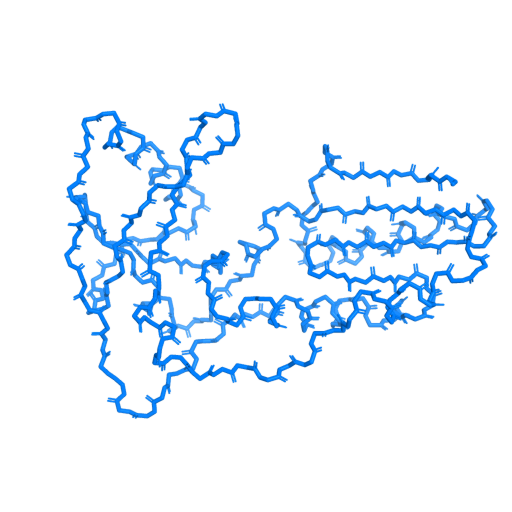9 20.781 1.00 91.31 98 VAL A C 1
ATOM 779 O O . VAL A 1 98 ? -16.526 5.071 20.189 1.00 91.31 98 VAL A O 1
ATOM 782 N N . PHE A 1 99 ? -14.875 6.594 20.333 1.00 92.00 99 PHE A N 1
ATOM 783 C CA . PHE A 1 99 ? -14.255 6.324 19.047 1.00 92.00 99 PHE A CA 1
ATOM 784 C C . PHE A 1 99 ? -12.775 5.993 19.210 1.00 92.00 99 PHE A C 1
ATOM 786 O O . PHE A 1 99 ? -12.050 6.591 20.005 1.00 92.00 99 PHE A O 1
ATOM 793 N N . THR A 1 100 ? -12.299 5.046 18.412 1.00 93.00 100 THR A N 1
ATOM 794 C CA . THR A 1 100 ? -10.875 4.781 18.222 1.00 93.00 100 THR A CA 1
ATOM 795 C C . THR A 1 100 ? -10.577 4.781 16.735 1.00 93.00 100 THR A C 1
ATOM 797 O O . THR A 1 100 ? -11.159 4.019 15.972 1.00 93.00 100 THR A O 1
ATOM 800 N N . LYS A 1 101 ? -9.646 5.631 16.323 1.00 93.00 101 LYS A N 1
ATOM 801 C CA . LYS A 1 101 ? -9.155 5.728 14.956 1.00 93.00 101 LYS A CA 1
ATOM 802 C C . LYS A 1 101 ? -7.799 5.043 14.843 1.00 93.00 101 LYS A C 1
ATOM 804 O O . LYS A 1 101 ? -6.850 5.403 15.541 1.00 93.00 101 LYS A O 1
ATOM 809 N N . ILE A 1 102 ? -7.690 4.103 13.916 1.00 92.06 102 ILE A N 1
ATOM 810 C CA . ILE A 1 102 ? -6.461 3.395 13.569 1.00 92.06 102 ILE A CA 1
ATOM 811 C C . ILE A 1 102 ? -6.091 3.751 12.125 1.00 92.06 102 ILE A C 1
ATOM 813 O O . ILE A 1 102 ? -6.890 3.571 11.213 1.00 92.06 102 ILE A O 1
ATOM 817 N N . ASP A 1 103 ? -4.873 4.252 11.916 1.00 90.38 103 ASP A N 1
ATOM 818 C CA . ASP A 1 103 ? -4.310 4.544 10.586 1.00 90.38 103 ASP A CA 1
ATOM 819 C C . ASP A 1 103 ? -3.341 3.420 10.202 1.00 90.38 103 ASP A C 1
ATOM 821 O O . ASP A 1 103 ? -2.412 3.099 10.956 1.00 90.38 103 ASP A O 1
ATOM 825 N N . LEU A 1 104 ? -3.552 2.802 9.041 1.00 85.38 104 LEU A N 1
ATOM 826 C CA . LEU A 1 104 ? -2.688 1.738 8.540 1.00 85.38 104 LEU A CA 1
ATOM 827 C C . LEU A 1 104 ? -1.373 2.316 8.003 1.00 85.38 104 LEU A C 1
ATOM 829 O O . LEU A 1 104 ? -1.322 3.199 7.142 1.00 85.38 104 LEU A O 1
ATOM 833 N N . LYS A 1 105 ? -0.248 1.786 8.492 1.00 76.94 105 LYS A N 1
ATOM 834 C CA . LYS A 1 105 ? 1.089 2.247 8.118 1.00 76.94 105 LYS A CA 1
ATOM 835 C C . LYS A 1 105 ? 1.327 1.988 6.644 1.00 76.94 105 LYS A C 1
ATOM 837 O O . LYS A 1 105 ? 1.394 0.846 6.214 1.00 76.94 105 LYS A O 1
ATOM 842 N N . THR A 1 106 ? 1.532 3.051 5.868 1.00 66.31 106 THR A N 1
ATOM 843 C CA . THR A 1 106 ? 1.858 2.914 4.437 1.00 66.31 106 THR A CA 1
ATOM 844 C C . THR A 1 106 ? 0.863 1.999 3.704 1.00 66.31 106 THR A C 1
ATOM 846 O O . THR A 1 106 ? 1.298 1.210 2.878 1.00 66.31 106 THR A O 1
ATOM 849 N N . GLY A 1 107 ? -0.441 2.115 4.014 1.00 67.06 107 GLY A N 1
ATOM 850 C CA . GLY A 1 107 ? -1.530 1.188 3.647 1.00 67.06 107 GLY A CA 1
ATOM 851 C C . GLY A 1 107 ? -1.306 0.354 2.384 1.00 67.06 107 GLY A C 1
ATOM 852 O O . GLY A 1 107 ? -1.085 -0.846 2.478 1.00 67.06 107 GLY A O 1
ATOM 853 N N . TYR A 1 108 ? -1.270 0.981 1.205 1.00 72.69 108 TYR A N 1
ATOM 854 C CA . TYR A 1 108 ? -1.165 0.243 -0.064 1.00 72.69 108 TYR A CA 1
ATOM 855 C C . TYR A 1 108 ? 0.118 -0.589 -0.225 1.00 72.69 108 TYR A C 1
ATOM 857 O O . TYR A 1 108 ? 0.063 -1.649 -0.835 1.00 72.69 108 TYR A O 1
ATOM 865 N N . TRP A 1 109 ? 1.242 -0.176 0.372 1.00 80.56 109 TRP A N 1
ATOM 866 C CA . TRP A 1 109 ? 2.519 -0.906 0.282 1.00 80.56 109 TRP A CA 1
ATOM 867 C C . TRP A 1 109 ? 2.501 -2.231 1.049 1.00 80.56 109 TRP A C 1
ATOM 869 O O . TRP A 1 109 ? 3.469 -2.976 0.983 1.00 80.56 109 TRP A O 1
ATOM 879 N N . GLN A 1 110 ? 1.438 -2.501 1.807 1.00 83.00 110 GLN A N 1
ATOM 880 C CA . GLN A 1 110 ? 1.242 -3.773 2.497 1.00 83.00 110 GLN A CA 1
ATOM 881 C C . GLN A 1 110 ? 0.568 -4.820 1.598 1.00 83.00 110 GLN A C 1
ATOM 883 O O . GLN A 1 110 ? 0.561 -5.998 1.931 1.00 83.00 110 GLN A O 1
ATOM 888 N N . VAL A 1 111 ? 0.015 -4.408 0.451 1.00 89.00 111 VAL A N 1
ATOM 889 C CA . VAL A 1 111 ? -0.602 -5.318 -0.518 1.00 89.00 111 VAL A CA 1
ATOM 890 C C . VAL A 1 111 ? 0.440 -5.693 -1.561 1.00 89.00 111 VAL A C 1
ATOM 892 O O . VAL A 1 111 ? 0.980 -4.814 -2.233 1.00 89.00 111 VAL A O 1
ATOM 895 N N . ARG A 1 112 ? 0.727 -6.986 -1.708 1.00 92.19 112 ARG A N 1
ATOM 896 C CA . ARG A 1 112 ? 1.653 -7.482 -2.734 1.00 92.19 112 ARG A CA 1
ATOM 897 C C . ARG A 1 112 ? 1.038 -7.355 -4.122 1.00 92.19 112 ARG A C 1
ATOM 899 O O . ARG A 1 112 ? -0.180 -7.413 -4.264 1.00 92.19 112 ARG A O 1
ATOM 906 N N . ILE A 1 113 ? 1.867 -7.164 -5.139 1.00 94.31 113 ILE A N 1
ATOM 907 C CA . ILE A 1 113 ? 1.458 -7.372 -6.531 1.00 94.31 113 ILE A CA 1
ATOM 908 C C . ILE A 1 113 ? 1.362 -8.883 -6.767 1.00 94.31 113 ILE A C 1
ATOM 910 O O . ILE A 1 113 ? 2.135 -9.638 -6.185 1.00 94.31 113 ILE A O 1
ATOM 914 N N . ALA A 1 114 ? 0.380 -9.315 -7.557 1.00 94.62 114 ALA A N 1
ATOM 915 C CA . ALA A 1 114 ? 0.204 -10.724 -7.887 1.00 94.62 114 ALA A CA 1
ATOM 916 C C . ALA A 1 114 ? 1.401 -11.271 -8.678 1.00 94.62 114 ALA A C 1
ATOM 918 O O . ALA A 1 114 ? 1.997 -10.552 -9.486 1.00 94.62 114 ALA A O 1
ATOM 919 N N . GLU A 1 115 ? 1.716 -12.547 -8.459 1.00 93.69 115 GLU A N 1
ATOM 920 C CA . GLU A 1 115 ? 2.796 -13.232 -9.167 1.00 93.69 115 GLU A CA 1
ATOM 921 C C . GLU A 1 115 ? 2.565 -13.190 -10.683 1.00 93.69 115 GLU A C 1
ATOM 923 O O . GLU A 1 115 ? 1.491 -13.528 -11.184 1.00 93.69 115 GLU A O 1
ATOM 928 N N . GLY A 1 116 ? 3.581 -12.749 -11.419 1.00 93.44 116 GLY A N 1
ATOM 929 C CA . GLY A 1 116 ? 3.530 -12.565 -12.865 1.00 93.44 116 GLY A CA 1
ATOM 930 C C . GLY A 1 116 ? 3.128 -11.154 -13.298 1.00 93.44 116 GLY A C 1
ATOM 931 O O . GLY A 1 116 ? 3.364 -10.803 -14.453 1.00 93.44 116 GLY A O 1
ATOM 932 N N . ASP A 1 117 ? 2.611 -10.310 -12.403 1.00 95.06 117 ASP A N 1
ATOM 933 C CA . ASP A 1 117 ? 2.196 -8.936 -12.709 1.00 95.06 117 ASP A CA 1
ATOM 934 C C . ASP A 1 117 ? 3.205 -7.866 -12.272 1.00 95.06 117 ASP A C 1
ATOM 936 O O . ASP A 1 117 ? 3.096 -6.706 -12.682 1.00 95.06 117 ASP A O 1
ATOM 940 N N . GLU A 1 118 ? 4.237 -8.234 -11.517 1.00 95.00 118 GLU A N 1
ATOM 941 C CA . GLU A 1 118 ? 5.239 -7.313 -10.966 1.00 95.00 118 GLU A CA 1
ATOM 942 C C . GLU A 1 118 ? 6.001 -6.574 -12.069 1.00 95.00 118 GLU A C 1
ATOM 944 O O . GLU A 1 118 ? 6.267 -5.375 -11.968 1.00 95.00 118 GLU A O 1
ATOM 949 N N . HIS A 1 119 ? 6.266 -7.251 -13.187 1.00 94.56 119 HIS A N 1
ATOM 950 C CA . HIS A 1 119 ? 6.927 -6.664 -14.351 1.00 94.56 119 HIS A CA 1
ATOM 951 C C . HIS A 1 119 ? 6.105 -5.546 -15.018 1.00 94.56 119 HIS A C 1
ATOM 953 O O . HIS A 1 119 ? 6.650 -4.774 -15.801 1.00 94.56 119 HIS A O 1
ATOM 959 N N . LYS A 1 120 ? 4.796 -5.427 -14.753 1.00 94.94 120 LYS A N 1
ATOM 960 C CA . LYS A 1 120 ? 3.976 -4.296 -15.236 1.00 94.94 120 LYS A CA 1
ATOM 961 C C . LYS A 1 120 ? 4.258 -3.028 -14.424 1.00 94.94 120 LYS A C 1
ATOM 963 O O . LYS A 1 120 ? 4.019 -1.913 -14.892 1.00 94.94 120 LYS A O 1
ATOM 968 N N . MET A 1 121 ? 4.796 -3.210 -13.219 1.00 94.06 121 MET A N 1
ATOM 969 C CA . MET A 1 121 ? 5.115 -2.184 -12.230 1.00 94.06 121 MET A CA 1
ATOM 970 C C . MET A 1 121 ? 6.558 -1.693 -12.311 1.00 94.06 121 MET A C 1
ATOM 972 O O . MET A 1 121 ? 7.048 -1.042 -11.387 1.00 94.06 121 MET A O 1
ATOM 976 N N . THR A 1 122 ? 7.244 -1.958 -13.420 1.00 95.44 122 THR A N 1
ATOM 977 C CA . THR A 1 122 ? 8.615 -1.502 -13.620 1.00 95.44 122 THR A CA 1
ATOM 978 C C . THR A 1 122 ? 8.702 0.015 -13.598 1.00 95.44 122 THR A C 1
ATOM 980 O O . THR A 1 122 ? 8.061 0.721 -14.391 1.00 95.44 122 THR A O 1
ATOM 983 N N . CYS A 1 123 ? 9.573 0.526 -12.734 1.00 94.12 123 CYS A N 1
ATOM 984 C CA . CYS A 1 123 ? 10.040 1.894 -12.793 1.00 94.12 123 CYS A CA 1
ATOM 985 C C . CYS A 1 123 ? 11.424 1.980 -13.442 1.00 94.12 123 CYS A C 1
ATOM 987 O O . CYS A 1 123 ? 12.273 1.117 -13.233 1.00 94.12 123 CYS A O 1
ATOM 989 N N . VAL A 1 124 ? 11.662 3.041 -14.212 1.00 94.38 124 VAL A N 1
ATOM 990 C CA . VAL A 1 124 ? 12.950 3.305 -14.864 1.00 94.38 124 VAL A CA 1
ATOM 991 C C . VAL A 1 124 ? 13.609 4.505 -14.209 1.00 94.38 124 VAL A C 1
ATOM 993 O O . VAL A 1 124 ? 13.001 5.567 -14.030 1.00 94.38 124 VAL A O 1
ATOM 996 N N . THR A 1 125 ? 14.882 4.338 -13.876 1.00 93.75 125 THR A N 1
ATOM 997 C CA . THR A 1 125 ? 15.715 5.353 -13.237 1.00 93.75 125 THR A CA 1
ATOM 998 C C . THR A 1 125 ? 17.038 5.502 -13.981 1.00 93.75 125 THR A C 1
ATOM 1000 O O . THR A 1 125 ? 17.366 4.713 -14.864 1.00 93.75 125 THR A O 1
ATOM 1003 N N . ARG A 1 126 ? 17.849 6.497 -13.598 1.00 90.88 126 ARG A N 1
ATOM 1004 C CA . ARG A 1 126 ? 19.228 6.621 -14.101 1.00 90.88 126 ARG A CA 1
ATOM 1005 C C . ARG A 1 126 ? 20.106 5.412 -13.733 1.00 90.88 126 ARG A C 1
ATOM 1007 O O . ARG A 1 126 ? 21.084 5.159 -14.424 1.00 90.88 126 ARG A O 1
ATOM 1014 N N . TYR A 1 127 ? 19.784 4.701 -12.653 1.00 92.62 127 TYR A N 1
ATOM 1015 C CA . TYR A 1 127 ? 20.603 3.611 -12.112 1.00 92.62 127 TYR A CA 1
ATOM 1016 C C . TYR A 1 127 ? 20.151 2.217 -12.565 1.00 92.62 127 TYR A C 1
ATOM 1018 O O . TYR A 1 127 ? 20.761 1.227 -12.175 1.00 92.62 127 TYR A O 1
ATOM 1026 N N . GLY A 1 128 ? 19.100 2.141 -13.383 1.00 93.19 128 GLY A N 1
ATOM 1027 C CA . GLY A 1 128 ? 18.505 0.891 -13.840 1.00 93.19 128 GLY A CA 1
ATOM 1028 C C . GLY A 1 128 ? 16.987 0.892 -13.699 1.00 93.19 128 GLY A C 1
ATOM 1029 O O . GLY A 1 128 ? 16.376 1.904 -13.327 1.00 93.19 128 GLY A O 1
ATOM 1030 N N . SER A 1 129 ? 16.400 -0.261 -14.001 1.00 95.44 129 SER A N 1
ATOM 1031 C CA . SER A 1 129 ? 14.966 -0.516 -13.894 1.00 95.44 129 SER A CA 1
ATOM 1032 C C . SER A 1 129 ? 14.672 -1.439 -12.719 1.00 95.44 129 SER A C 1
ATOM 1034 O O . SER A 1 129 ? 15.455 -2.349 -12.440 1.00 95.44 129 SER A O 1
ATOM 1036 N N . TYR A 1 130 ? 13.544 -1.214 -12.049 1.00 95.88 130 TYR A N 1
ATOM 1037 C CA . TYR A 1 130 ? 13.150 -1.973 -10.865 1.00 95.88 130 TYR A CA 1
ATOM 1038 C C . TYR A 1 130 ? 11.648 -2.245 -10.847 1.00 95.88 130 TYR A C 1
ATOM 1040 O O . TYR A 1 130 ? 10.866 -1.317 -11.067 1.00 95.88 130 TYR A O 1
ATOM 1048 N N . ASP A 1 131 ? 11.259 -3.478 -10.538 1.00 95.81 131 ASP A N 1
ATOM 1049 C CA . ASP A 1 131 ? 9.865 -3.895 -10.376 1.00 95.81 131 ASP A CA 1
ATOM 1050 C C . ASP A 1 131 ? 9.428 -3.681 -8.934 1.00 95.81 131 ASP A C 1
ATOM 1052 O O . ASP A 1 131 ? 10.144 -4.062 -8.009 1.00 95.81 131 ASP A O 1
ATOM 1056 N N . PHE A 1 132 ? 8.266 -3.058 -8.738 1.00 94.06 132 PHE A N 1
ATOM 1057 C CA . PHE A 1 132 ? 7.644 -2.971 -7.419 1.00 94.06 132 PHE A CA 1
ATOM 1058 C C . PHE A 1 132 ? 6.899 -4.267 -7.112 1.00 94.06 132 PHE A C 1
ATOM 1060 O O . PHE A 1 132 ? 6.009 -4.655 -7.863 1.00 94.06 132 PHE A O 1
ATOM 1067 N N . LEU A 1 133 ? 7.223 -4.881 -5.972 1.00 94.75 133 LEU A N 1
ATOM 1068 C CA . LEU A 1 133 ? 6.572 -6.103 -5.485 1.00 94.75 133 LEU A CA 1
ATOM 1069 C C . LEU A 1 133 ? 5.322 -5.820 -4.645 1.00 94.75 133 LEU A C 1
ATOM 1071 O O . LEU A 1 133 ? 4.550 -6.720 -4.333 1.00 94.75 133 LEU A O 1
ATOM 1075 N N . VAL A 1 134 ? 5.115 -4.560 -4.265 1.00 92.12 134 VAL A N 1
ATOM 1076 C CA . VAL A 1 134 ? 3.965 -4.112 -3.478 1.00 92.12 134 VAL A CA 1
ATOM 1077 C C . VAL A 1 134 ? 3.260 -2.952 -4.158 1.00 92.12 134 VAL A C 1
ATOM 1079 O O . VAL A 1 134 ? 3.868 -2.167 -4.889 1.00 92.12 134 VAL A O 1
ATOM 1082 N N . MET A 1 135 ? 1.964 -2.825 -3.900 1.00 90.50 135 MET A N 1
ATOM 1083 C CA . MET A 1 135 ? 1.089 -1.855 -4.533 1.00 90.50 135 MET A CA 1
ATOM 1084 C C . MET A 1 135 ? 1.431 -0.416 -4.102 1.00 90.50 135 MET A C 1
ATOM 1086 O O . MET A 1 135 ? 1.242 -0.027 -2.948 1.00 90.50 135 MET A O 1
ATOM 1090 N N . PRO A 1 136 ? 1.883 0.452 -5.022 1.00 83.94 136 PRO A N 1
ATOM 1091 C CA . PRO A 1 136 ? 2.105 1.851 -4.709 1.00 83.94 136 PRO A CA 1
ATOM 1092 C C . PRO A 1 136 ? 0.785 2.633 -4.751 1.00 83.94 136 PRO A C 1
ATOM 1094 O O . PRO A 1 136 ? -0.132 2.325 -5.512 1.00 83.94 136 PRO A O 1
ATOM 1097 N N . PHE A 1 137 ? 0.731 3.745 -4.010 1.00 71.38 137 PHE A N 1
ATOM 1098 C CA . PHE A 1 137 ? -0.413 4.677 -3.988 1.00 71.38 137 PHE A CA 1
ATOM 1099 C C . PHE A 1 137 ? -0.854 5.167 -5.379 1.00 71.38 137 PHE A C 1
ATOM 1101 O O . PHE A 1 137 ? -1.974 5.637 -5.555 1.00 71.38 137 PHE A O 1
ATOM 1108 N N . SER A 1 138 ? 0.046 5.150 -6.362 1.00 76.25 138 SER A N 1
ATOM 1109 C CA . SER A 1 138 ? -0.181 5.748 -7.669 1.00 76.25 138 SER A CA 1
ATOM 1110 C C . SER A 1 138 ? -0.891 4.830 -8.661 1.00 76.25 138 SER A C 1
ATOM 1112 O O . SER A 1 138 ? -0.906 5.198 -9.825 1.00 76.25 138 SER A O 1
ATOM 1114 N N . LEU A 1 139 ? -1.510 3.708 -8.276 1.00 83.44 139 LEU A N 1
ATOM 1115 C CA . LEU A 1 139 ? -2.298 2.860 -9.190 1.00 83.44 139 LEU A CA 1
ATOM 1116 C C . LEU A 1 139 ? -3.781 3.248 -9.277 1.00 83.44 139 LEU A C 1
ATOM 1118 O O . LEU A 1 139 ? -4.321 3.889 -8.382 1.00 83.44 139 LEU A O 1
ATOM 1122 N N . THR A 1 140 ? -4.439 2.903 -10.392 1.00 83.06 140 THR A N 1
ATOM 1123 C CA . THR A 1 140 ? -5.869 3.214 -10.613 1.00 83.06 140 THR A CA 1
ATOM 1124 C C . THR A 1 140 ? -6.766 2.468 -9.633 1.00 83.06 140 THR A C 1
ATOM 1126 O O . THR A 1 140 ? -7.648 3.072 -9.036 1.00 83.06 140 THR A O 1
ATOM 1129 N N . ASN A 1 141 ? -6.525 1.169 -9.463 1.00 87.06 141 ASN A N 1
ATOM 1130 C CA . ASN A 1 141 ? -7.405 0.290 -8.697 1.00 87.06 141 ASN A CA 1
ATOM 1131 C C . ASN A 1 141 ? -7.003 0.190 -7.219 1.00 87.06 141 ASN A C 1
ATOM 1133 O O . ASN A 1 141 ? -7.668 -0.514 -6.468 1.00 87.06 141 ASN A O 1
ATOM 1137 N N . ALA A 1 142 ? -5.958 0.902 -6.783 1.00 87.31 142 ALA A N 1
ATOM 1138 C CA . ALA A 1 142 ? -5.431 0.771 -5.429 1.00 87.31 142 ALA A CA 1
ATOM 1139 C C . ALA A 1 142 ? -6.485 1.021 -4.331 1.00 87.31 142 ALA A C 1
ATOM 1141 O O . ALA A 1 142 ? -6.630 0.150 -3.474 1.00 87.31 142 ALA A O 1
ATOM 1142 N N . PRO A 1 143 ? -7.284 2.110 -4.370 1.00 86.25 143 PRO A N 1
ATOM 1143 C CA . PRO A 1 143 ? -8.372 2.324 -3.410 1.00 86.25 143 PRO A CA 1
ATOM 1144 C C . PRO A 1 143 ? -9.397 1.184 -3.378 1.00 86.25 143 PRO A C 1
ATOM 1146 O O . PRO A 1 143 ? -9.756 0.706 -2.309 1.00 86.25 143 PRO A O 1
ATOM 1149 N N . ALA A 1 144 ? -9.830 0.714 -4.552 1.00 88.38 144 ALA A N 1
ATOM 1150 C CA . ALA A 1 144 ? -10.817 -0.356 -4.681 1.00 88.38 144 ALA A CA 1
ATOM 1151 C C . ALA A 1 144 ? -10.314 -1.676 -4.082 1.00 88.38 144 ALA A C 1
ATOM 1153 O O . ALA A 1 144 ? -11.014 -2.312 -3.301 1.00 88.38 144 ALA A O 1
ATOM 1154 N N . ILE A 1 145 ? -9.083 -2.062 -4.418 1.00 88.56 145 ILE A N 1
ATOM 1155 C CA . ILE A 1 145 ? -8.442 -3.277 -3.905 1.00 88.56 145 ILE A CA 1
ATOM 1156 C C . ILE A 1 145 ? -8.268 -3.201 -2.393 1.00 88.56 145 ILE A C 1
ATOM 1158 O O . ILE A 1 145 ? -8.535 -4.176 -1.696 1.00 88.56 145 ILE A O 1
ATOM 1162 N N . PHE A 1 146 ? -7.884 -2.033 -1.879 1.00 86.25 146 PHE A N 1
ATOM 1163 C CA . PHE A 1 146 ? -7.750 -1.840 -0.444 1.00 86.25 146 PHE A CA 1
ATOM 1164 C C . PHE A 1 146 ? -9.095 -1.969 0.277 1.00 86.25 146 PHE A C 1
ATOM 1166 O O . PHE A 1 146 ? -9.172 -2.674 1.275 1.00 86.25 146 PHE A O 1
ATOM 1173 N N . CYS A 1 147 ? -10.169 -1.384 -0.265 1.00 86.44 147 CYS A N 1
ATOM 1174 C CA . CYS A 1 147 ? -11.515 -1.564 0.280 1.00 86.44 147 CYS A CA 1
ATOM 1175 C C . CYS A 1 147 ? -11.975 -3.029 0.252 1.00 86.44 147 CYS A C 1
ATOM 1177 O O . CYS A 1 147 ? -12.585 -3.490 1.213 1.00 86.44 147 CYS A O 1
ATOM 1179 N N . ILE A 1 148 ? -11.683 -3.773 -0.822 1.00 88.69 148 ILE A N 1
ATOM 1180 C CA . ILE A 1 148 ? -11.994 -5.210 -0.901 1.00 88.69 148 ILE A CA 1
ATOM 1181 C C . ILE A 1 148 ? -11.261 -5.969 0.207 1.00 88.69 148 ILE A C 1
ATOM 1183 O O . ILE A 1 148 ? -11.896 -6.729 0.935 1.00 88.69 148 ILE A O 1
ATOM 1187 N N . LEU A 1 149 ? -9.956 -5.727 0.364 1.00 89.38 149 LEU A N 1
ATOM 1188 C CA . LEU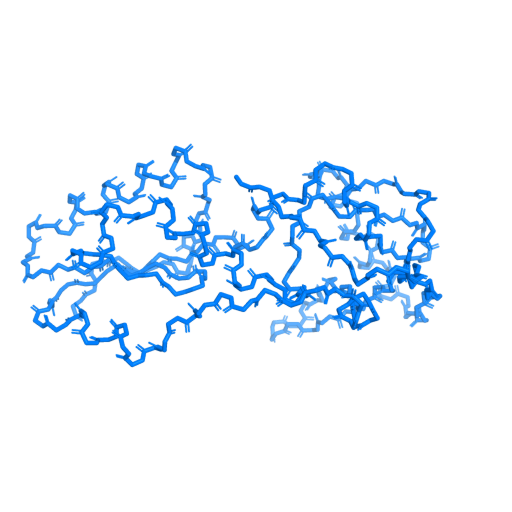 A 1 149 ? -9.138 -6.347 1.403 1.00 89.38 149 LEU A CA 1
ATOM 1189 C C . LEU A 1 149 ? -9.696 -6.049 2.796 1.00 89.38 149 LEU A C 1
ATOM 1191 O O . LEU A 1 149 ? -9.955 -6.969 3.564 1.00 89.38 149 LEU A O 1
ATOM 1195 N N . THR A 1 150 ? -9.926 -4.778 3.124 1.00 87.94 150 THR A N 1
ATOM 1196 C CA . THR A 1 150 ? -10.427 -4.403 4.450 1.00 87.94 150 THR A CA 1
ATOM 1197 C C . THR A 1 150 ? -11.819 -4.965 4.715 1.00 87.94 150 THR A C 1
ATOM 1199 O O . THR A 1 150 ? -12.092 -5.401 5.828 1.00 87.94 150 THR A O 1
ATOM 1202 N N . ASN A 1 151 ? -12.682 -5.026 3.698 1.00 87.75 151 ASN A N 1
ATOM 1203 C CA . ASN A 1 151 ? -14.009 -5.625 3.831 1.00 87.75 151 ASN A CA 1
ATOM 1204 C C . ASN A 1 151 ? -13.972 -7.145 3.990 1.00 87.75 151 ASN A C 1
ATOM 1206 O O . ASN A 1 151 ? -14.908 -7.718 4.537 1.00 87.75 151 ASN A O 1
ATOM 1210 N N . GLN A 1 152 ? -12.919 -7.813 3.519 1.00 89.62 152 GLN A N 1
ATOM 1211 C CA . GLN A 1 152 ? -12.691 -9.227 3.803 1.00 89.62 152 GLN A CA 1
ATOM 1212 C C . GLN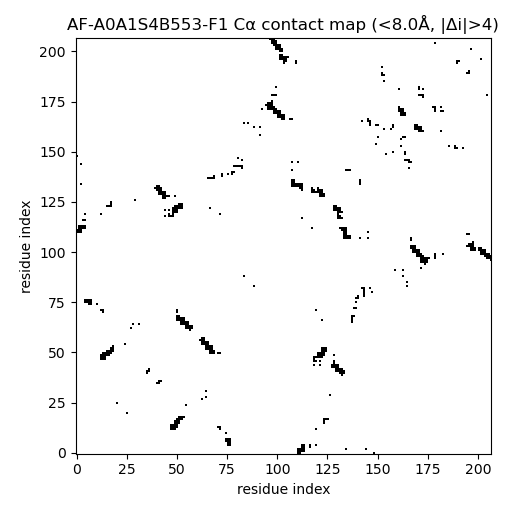 A 1 152 ? -12.179 -9.425 5.233 1.00 89.62 152 GLN A C 1
ATOM 1214 O O . GLN A 1 152 ? -12.756 -10.227 5.958 1.00 89.62 152 GLN A O 1
ATOM 1219 N N . VAL A 1 153 ? -11.166 -8.656 5.647 1.00 91.06 153 VAL A N 1
ATOM 1220 C CA . VAL A 1 153 ? -10.529 -8.770 6.973 1.00 91.06 153 VAL A CA 1
ATOM 1221 C C . VAL A 1 153 ? -11.491 -8.421 8.110 1.00 91.06 153 VAL A C 1
ATOM 1223 O O . VAL A 1 153 ? -11.529 -9.101 9.127 1.00 91.06 153 VAL A O 1
ATOM 1226 N N . PHE A 1 154 ? -12.288 -7.364 7.951 1.00 91.19 154 PHE A N 1
ATOM 1227 C CA . PHE A 1 154 ? -13.181 -6.871 9.004 1.00 91.19 154 PHE A CA 1
ATOM 1228 C C . PHE A 1 154 ? -14.644 -7.234 8.770 1.00 91.19 154 PHE A C 1
ATOM 1230 O O . PHE A 1 154 ? -15.514 -6.643 9.402 1.00 91.19 154 PHE A O 1
ATOM 1237 N N . ARG A 1 155 ? -14.931 -8.192 7.876 1.00 91.19 155 ARG A N 1
ATOM 1238 C CA . ARG A 1 155 ? -16.300 -8.550 7.470 1.00 91.19 155 ARG A CA 1
ATOM 1239 C C . ARG A 1 155 ? -17.242 -8.754 8.653 1.00 91.19 155 ARG A C 1
ATOM 1241 O O . ARG A 1 155 ? -18.372 -8.295 8.599 1.00 91.19 155 ARG A O 1
ATOM 1248 N N . GLU A 1 156 ? -16.767 -9.442 9.686 1.00 91.25 156 GLU A N 1
ATOM 1249 C CA . GLU A 1 156 ? -17.556 -9.792 10.872 1.00 91.25 156 GLU A CA 1
ATOM 1250 C C . GLU A 1 156 ? -17.892 -8.589 11.761 1.00 91.25 156 GLU A C 1
ATOM 1252 O O . GLU A 1 156 ? -18.815 -8.668 12.558 1.00 91.25 156 GLU A O 1
ATOM 1257 N N . TYR A 1 157 ? -17.148 -7.487 11.645 1.00 92.31 157 TYR A N 1
ATOM 1258 C CA . TYR A 1 157 ? -17.275 -6.320 12.528 1.00 92.31 157 TYR A CA 1
ATOM 1259 C C . TYR A 1 157 ? -17.787 -5.070 11.812 1.00 92.31 157 TYR A C 1
ATOM 1261 O O . TYR A 1 157 ? -18.157 -4.082 12.457 1.00 92.31 157 TYR A O 1
ATOM 1269 N N . ILE A 1 158 ? -17.783 -5.096 10.478 1.00 88.62 158 ILE A N 1
ATOM 1270 C CA . ILE A 1 158 ? -18.400 -4.065 9.651 1.00 88.62 158 ILE A CA 1
ATOM 1271 C C . ILE A 1 158 ? -19.892 -4.021 9.961 1.00 88.62 158 ILE A C 1
ATOM 1273 O O . ILE A 1 158 ? -20.532 -5.056 10.091 1.00 88.62 158 ILE A O 1
ATOM 1277 N N . ASP A 1 159 ? -20.426 -2.806 10.077 1.00 83.06 159 ASP A N 1
ATOM 1278 C CA . ASP A 1 159 ? -21.820 -2.530 10.456 1.00 83.06 159 ASP A CA 1
ATOM 1279 C C . ASP A 1 159 ? -22.189 -2.867 11.914 1.00 83.06 159 ASP A C 1
ATOM 1281 O O . ASP A 1 159 ? -23.243 -2.434 12.379 1.00 83.06 159 ASP A O 1
ATOM 1285 N N . GLU A 1 160 ? -21.307 -3.516 12.681 1.00 89.69 160 GLU A N 1
ATOM 1286 C CA . GLU A 1 160 ? -21.492 -3.700 14.125 1.00 89.69 160 GLU A CA 1
ATOM 1287 C C . GLU A 1 160 ? -20.808 -2.597 14.939 1.00 89.69 160 GLU A C 1
ATOM 1289 O O . GLU A 1 160 ? -21.472 -1.807 15.614 1.00 89.69 160 GLU A O 1
ATOM 1294 N N . PHE A 1 161 ? -19.477 -2.527 14.862 1.00 91.88 161 PHE A N 1
ATOM 1295 C CA . PHE A 1 161 ? -18.661 -1.584 15.638 1.00 91.88 161 PHE A CA 1
ATOM 1296 C C . PHE A 1 161 ? -17.423 -1.076 14.883 1.00 91.88 161 PHE A C 1
ATOM 1298 O O . PHE A 1 161 ? -16.562 -0.408 15.465 1.00 91.88 161 PHE A O 1
ATOM 1305 N N . VAL A 1 162 ? -17.318 -1.382 13.583 1.00 92.69 162 VAL A N 1
ATOM 1306 C CA . VAL A 1 162 ? -16.227 -0.931 12.715 1.00 92.69 162 VAL A CA 1
ATOM 1307 C C . VAL A 1 162 ? -16.739 -0.285 11.436 1.00 92.69 162 VAL A C 1
ATOM 1309 O O . VAL A 1 162 ? -17.588 -0.807 10.716 1.00 92.69 162 VAL A O 1
ATOM 1312 N N . VAL A 1 163 ? -16.131 0.852 11.121 1.00 90.62 163 VAL A N 1
ATOM 1313 C CA . VAL A 1 163 ? -16.178 1.518 9.826 1.00 90.62 163 VAL A CA 1
ATOM 1314 C C . VAL A 1 163 ? -14.763 1.535 9.265 1.00 90.62 163 VAL A C 1
ATOM 1316 O O . VAL A 1 163 ? -13.825 1.930 9.952 1.00 90.62 163 VAL A O 1
ATOM 1319 N N . VAL A 1 164 ? -14.597 1.143 8.004 1.00 88.00 164 VAL A N 1
ATOM 1320 C CA . VAL A 1 164 ? -13.311 1.262 7.309 1.00 88.00 164 VAL A CA 1
ATOM 1321 C C . VAL A 1 164 ? -13.467 2.164 6.099 1.00 88.00 164 VAL A C 1
ATOM 1323 O O . VAL A 1 164 ? -14.376 1.986 5.290 1.00 88.00 164 VAL A O 1
ATOM 1326 N N . TYR A 1 165 ? -12.560 3.125 5.966 1.00 85.00 165 TYR A N 1
ATOM 1327 C CA . TYR A 1 165 ? -12.473 3.994 4.807 1.00 85.00 165 TYR A CA 1
ATOM 1328 C C . TYR A 1 165 ? -11.025 4.104 4.346 1.00 85.00 165 TYR A C 1
ATOM 1330 O O . TYR A 1 165 ? -10.205 4.774 4.974 1.00 85.00 165 TYR A O 1
ATOM 1338 N N . LEU A 1 166 ? -10.720 3.459 3.216 1.00 83.00 166 LEU A N 1
ATOM 1339 C CA . LEU A 1 166 ? -9.360 3.369 2.683 1.00 83.00 166 LEU A CA 1
ATOM 1340 C C . LEU A 1 166 ? -8.388 2.901 3.781 1.00 83.00 166 LEU A C 1
ATOM 1342 O O . LEU A 1 166 ? -8.586 1.824 4.326 1.00 83.00 166 LEU A O 1
ATOM 1346 N N . ASP A 1 167 ? -7.363 3.689 4.107 1.00 83.31 167 ASP A N 1
ATOM 1347 C CA . ASP A 1 167 ? -6.329 3.385 5.099 1.00 83.31 167 ASP A CA 1
ATOM 1348 C C . ASP A 1 167 ? -6.714 3.698 6.556 1.00 83.31 167 ASP A C 1
ATOM 1350 O O . ASP A 1 167 ? -5.904 3.463 7.458 1.00 83.31 167 ASP A O 1
ATOM 1354 N N . GLU A 1 168 ? -7.929 4.191 6.805 1.00 87.38 168 GLU A N 1
ATOM 1355 C CA . GLU A 1 168 ? -8.417 4.538 8.139 1.00 87.38 168 GLU A CA 1
ATOM 1356 C C . GLU A 1 168 ? -9.499 3.561 8.615 1.00 87.38 168 GLU A C 1
ATOM 1358 O O . GLU A 1 168 ? -10.516 3.346 7.955 1.00 87.38 168 GLU A O 1
ATOM 1363 N N . ILE A 1 169 ? -9.292 2.998 9.804 1.00 90.69 169 ILE A N 1
ATOM 1364 C CA . ILE A 1 169 ? -10.259 2.159 10.512 1.00 90.69 169 ILE A CA 1
ATOM 1365 C C . ILE A 1 169 ? -10.790 2.969 11.691 1.00 90.69 169 ILE A C 1
ATOM 1367 O O . ILE A 1 169 ? -10.020 3.459 12.519 1.00 90.69 169 ILE A O 1
ATOM 1371 N N . VAL A 1 170 ? -12.106 3.094 11.783 1.00 92.12 170 VAL A N 1
ATOM 1372 C CA . VAL A 1 170 ? -12.807 3.725 12.897 1.00 92.12 170 VAL A CA 1
ATOM 1373 C C . VAL A 1 170 ? -13.574 2.647 13.644 1.00 92.12 170 VAL A C 1
ATOM 1375 O O . VAL A 1 170 ? -14.472 2.009 13.105 1.00 92.12 170 VAL A O 1
ATOM 1378 N N . ILE A 1 171 ? -13.202 2.457 14.898 1.00 93.62 171 ILE A N 1
ATOM 1379 C CA . ILE A 1 171 ? -13.890 1.611 15.861 1.00 93.62 171 ILE A CA 1
ATOM 1380 C C . ILE A 1 171 ? -14.795 2.521 16.677 1.00 93.62 171 ILE A C 1
ATOM 1382 O O . ILE A 1 171 ? -14.337 3.560 17.159 1.00 93.62 171 ILE A O 1
ATOM 1386 N N . TYR A 1 172 ? -16.051 2.139 16.848 1.00 92.69 172 TYR A N 1
ATOM 1387 C CA . TYR A 1 172 ? -17.020 2.911 17.612 1.00 92.69 172 TYR A CA 1
ATOM 1388 C C . TYR A 1 172 ? -17.723 2.035 18.647 1.00 92.69 172 TYR A C 1
ATOM 1390 O O . TYR A 1 172 ? -17.949 0.847 18.436 1.00 92.69 172 TYR A O 1
ATOM 1398 N N . SER A 1 173 ? -18.046 2.629 19.790 1.00 91.62 173 SER A N 1
ATOM 1399 C CA . SER A 1 173 ? -18.705 1.960 20.912 1.00 91.62 173 SER A CA 1
ATOM 1400 C C . SER A 1 173 ? -19.776 2.865 21.505 1.00 91.62 173 SER A C 1
ATOM 1402 O O . SER A 1 173 ? -19.670 4.097 21.453 1.00 91.62 173 SER A O 1
ATOM 1404 N N . LYS A 1 174 ? -20.818 2.259 22.077 1.00 89.31 174 LYS A N 1
ATOM 1405 C CA . LYS A 1 174 ? -21.923 3.002 22.704 1.00 89.31 174 LYS A CA 1
ATOM 1406 C C . LYS A 1 174 ? -21.652 3.270 24.178 1.00 89.31 174 LYS A C 1
ATOM 1408 O O . LYS A 1 174 ? -22.085 4.300 24.693 1.00 89.31 174 LYS A O 1
ATOM 1413 N N . THR A 1 175 ? -20.917 2.373 24.832 1.00 84.75 175 THR A N 1
ATOM 1414 C CA . THR A 1 175 ? -20.567 2.457 26.255 1.00 84.75 175 THR A CA 1
ATOM 1415 C C . THR A 1 175 ? -19.053 2.576 26.463 1.00 84.75 175 THR A C 1
ATOM 1417 O O . THR A 1 175 ? -18.267 2.438 25.525 1.00 84.75 175 THR A O 1
ATOM 1420 N N . LEU A 1 176 ? -18.629 2.864 27.699 1.00 82.06 176 LEU A N 1
ATOM 1421 C CA . LEU A 1 176 ? -17.210 2.988 28.064 1.00 82.06 176 LEU A CA 1
ATOM 1422 C C . LEU A 1 176 ? -16.517 1.641 28.317 1.00 82.06 176 LEU A C 1
ATOM 1424 O O . LEU A 1 176 ? -15.288 1.611 28.363 1.00 82.06 176 LEU A O 1
ATOM 1428 N N . ASP A 1 177 ? -17.277 0.551 28.436 1.00 85.44 177 ASP A N 1
ATOM 1429 C CA . ASP A 1 177 ? -16.749 -0.774 28.785 1.00 85.44 177 ASP A CA 1
ATOM 1430 C C . ASP A 1 177 ? -16.412 -1.620 27.539 1.00 85.44 177 ASP A C 1
ATOM 1432 O O . ASP A 1 177 ? -15.469 -2.410 27.542 1.00 85.44 177 ASP A O 1
ATOM 1436 N N . GLU A 1 178 ? -17.118 -1.390 26.429 1.00 87.12 178 GLU A N 1
ATOM 1437 C CA . GLU A 1 178 ? -16.917 -2.030 25.116 1.00 87.12 178 GLU A CA 1
ATOM 1438 C C . GLU A 1 178 ? -15.594 -1.706 24.372 1.00 87.12 178 GLU A C 1
ATOM 1440 O O . GLU A 1 178 ? -15.047 -2.603 23.718 1.00 87.12 178 GLU A O 1
ATOM 1445 N N . PRO A 1 179 ? -15.037 -0.471 24.406 1.00 89.31 179 PRO A N 1
ATOM 1446 C CA . PRO A 1 179 ? -13.977 -0.049 23.484 1.00 89.31 179 PRO A CA 1
ATOM 1447 C C . PRO A 1 179 ? -12.712 -0.906 23.544 1.00 89.31 179 PRO A C 1
ATOM 1449 O O . PRO A 1 179 ? -12.066 -1.137 22.522 1.00 89.31 179 PRO A O 1
ATOM 1452 N N . LEU A 1 180 ? -12.345 -1.388 24.736 1.00 91.06 180 LEU A N 1
ATOM 1453 C CA . LEU A 1 180 ? -11.159 -2.226 24.916 1.00 91.06 180 LEU A CA 1
ATOM 1454 C C . LEU A 1 180 ? -11.335 -3.608 24.287 1.00 91.06 180 LEU A C 1
ATOM 1456 O O . LEU A 1 180 ? -10.384 -4.141 23.712 1.00 91.06 180 LEU A O 1
ATOM 1460 N N . GLU A 1 181 ? -12.531 -4.188 24.378 1.00 93.50 181 GLU A N 1
ATOM 1461 C CA . GLU A 1 181 ? -12.825 -5.475 23.753 1.00 93.50 181 GLU A CA 1
ATOM 1462 C C . GLU A 1 181 ? -12.844 -5.343 22.228 1.00 93.50 181 GLU A C 1
ATOM 1464 O O . GLU A 1 181 ? -12.170 -6.110 21.536 1.00 93.50 181 GLU A O 1
ATOM 1469 N N . HIS A 1 182 ? -13.532 -4.322 21.707 1.00 94.25 182 HIS A N 1
ATOM 1470 C CA . HIS A 1 182 ? -13.553 -4.020 20.275 1.00 94.25 182 HIS A CA 1
ATOM 1471 C C . HIS A 1 182 ? -12.135 -3.810 19.735 1.00 94.25 182 HIS A C 1
ATOM 1473 O O . HIS A 1 182 ? -11.741 -4.433 18.749 1.00 94.25 182 HIS A O 1
ATOM 1479 N N . LEU A 1 183 ? -11.317 -3.008 20.425 1.00 93.75 183 LEU A N 1
ATOM 1480 C CA . LEU A 1 183 ? -9.934 -2.769 20.027 1.00 93.75 183 LEU A CA 1
ATOM 1481 C C . LEU A 1 183 ? -9.108 -4.062 20.005 1.00 93.75 183 LEU A C 1
ATOM 1483 O O . LEU A 1 183 ? -8.337 -4.273 19.071 1.00 93.75 183 LEU A O 1
ATOM 1487 N N . ARG A 1 184 ? -9.274 -4.956 20.990 1.00 94.44 184 ARG A N 1
ATOM 1488 C CA . ARG A 1 184 ? -8.579 -6.255 21.003 1.00 94.44 184 ARG A CA 1
ATOM 1489 C C . ARG A 1 184 ? -8.947 -7.116 19.798 1.00 94.44 184 ARG A C 1
ATOM 1491 O O . ARG A 1 184 ? -8.036 -7.676 19.190 1.00 94.44 184 ARG A O 1
ATOM 1498 N N . LYS A 1 185 ? -10.232 -7.187 19.428 1.00 95.12 185 LYS A N 1
ATOM 1499 C CA . LYS A 1 185 ? -10.700 -7.930 18.241 1.00 95.12 185 LYS A CA 1
ATOM 1500 C C . LYS A 1 185 ? -10.067 -7.382 16.958 1.00 95.12 185 LYS A C 1
ATOM 1502 O O . LYS A 1 185 ? -9.518 -8.143 16.166 1.00 95.12 185 LYS A O 1
ATOM 1507 N N . ILE A 1 186 ? -10.030 -6.058 16.802 1.00 94.38 186 ILE A N 1
ATOM 1508 C CA . ILE A 1 186 ? -9.433 -5.422 15.615 1.00 94.38 186 ILE A CA 1
ATOM 1509 C C . ILE A 1 186 ? -7.918 -5.598 15.562 1.00 94.38 186 ILE A C 1
ATOM 1511 O O . ILE A 1 186 ? -7.375 -5.930 14.511 1.00 94.38 186 ILE A O 1
ATOM 1515 N N . LEU A 1 187 ? -7.218 -5.456 16.687 1.00 93.81 187 LEU A N 1
ATOM 1516 C CA . LEU A 1 187 ? -5.777 -5.713 16.746 1.00 93.81 187 LEU A CA 1
ATOM 1517 C C . LEU A 1 187 ? -5.427 -7.194 16.524 1.00 93.81 187 LEU A C 1
ATOM 1519 O O . LEU A 1 187 ? -4.317 -7.487 16.078 1.00 93.81 187 LEU A O 1
ATOM 1523 N N . ALA A 1 188 ? -6.328 -8.127 16.843 1.00 95.06 188 ALA A N 1
ATOM 1524 C CA . ALA A 1 188 ? -6.157 -9.540 16.515 1.00 95.06 188 ALA A CA 1
ATOM 1525 C C . ALA A 1 188 ? -6.255 -9.765 15.000 1.00 95.06 188 ALA A C 1
ATOM 1527 O O . ALA A 1 188 ? -5.310 -10.298 14.423 1.00 95.06 188 ALA A O 1
ATOM 1528 N N . GLN A 1 189 ? -7.305 -9.248 14.352 1.00 94.25 189 GLN A N 1
ATOM 1529 C CA . GLN A 1 189 ? -7.475 -9.340 12.895 1.00 94.25 189 GLN A CA 1
ATOM 1530 C C . GLN A 1 189 ? -6.318 -8.709 12.118 1.00 94.25 189 GLN A C 1
ATOM 1532 O O . GLN A 1 189 ? -5.801 -9.299 11.170 1.00 94.25 189 GLN A O 1
ATOM 1537 N N . LEU A 1 190 ? -5.864 -7.527 12.549 1.00 92.44 190 LEU A N 1
ATOM 1538 C CA . LEU A 1 190 ? -4.709 -6.855 11.954 1.00 92.44 190 LEU A CA 1
ATOM 1539 C C . LEU A 1 190 ? -3.442 -7.710 12.041 1.00 92.44 190 LEU A C 1
ATOM 1541 O O . LEU A 1 190 ? -2.667 -7.758 11.094 1.00 92.44 190 LEU A O 1
ATOM 1545 N N . ARG A 1 191 ? -3.228 -8.392 13.168 1.00 93.25 191 ARG A N 1
ATOM 1546 C CA . ARG A 1 191 ? -2.055 -9.246 13.375 1.00 93.25 191 ARG A CA 1
ATOM 1547 C C . ARG A 1 191 ? -2.113 -10.514 12.536 1.00 93.25 191 ARG A C 1
ATOM 1549 O O . ARG A 1 191 ? -1.093 -10.888 11.974 1.00 93.25 191 ARG A O 1
ATOM 1556 N N . GLU A 1 192 ? -3.279 -11.148 12.462 1.00 93.25 192 GLU A N 1
ATOM 1557 C CA . GLU A 1 192 ? -3.507 -12.354 11.661 1.00 93.25 192 GLU A CA 1
ATOM 1558 C C . GLU A 1 192 ? -3.235 -12.109 10.172 1.00 93.25 192 GLU A C 1
ATOM 1560 O O . GLU A 1 192 ? -2.622 -12.938 9.508 1.00 93.25 192 GLU A O 1
ATOM 1565 N N . HIS A 1 193 ? -3.616 -10.932 9.672 1.00 90.06 193 HIS A N 1
ATOM 1566 C CA . HIS A 1 193 ? -3.442 -10.543 8.272 1.00 90.06 193 HIS A CA 1
ATOM 1567 C C . HIS A 1 193 ? -2.167 -9.725 8.007 1.00 90.06 193 HIS A C 1
ATOM 1569 O O . HIS A 1 193 ? -2.028 -9.152 6.927 1.00 90.06 193 HIS A O 1
ATOM 1575 N N . GLU A 1 194 ? -1.259 -9.633 8.986 1.00 89.69 194 GLU A N 1
ATOM 1576 C CA . GLU A 1 194 ? 0.007 -8.886 8.901 1.00 89.69 194 GLU A CA 1
ATOM 1577 C C . GLU A 1 194 ? -0.161 -7.414 8.465 1.00 89.69 194 GLU A C 1
ATOM 1579 O O . GLU A 1 194 ? 0.689 -6.828 7.794 1.00 89.69 194 GLU A O 1
ATOM 1584 N N . LEU A 1 195 ? -1.264 -6.788 8.881 1.00 89.50 195 LEU A N 1
ATOM 1585 C CA . LEU A 1 195 ? -1.562 -5.384 8.635 1.00 89.50 195 LEU A CA 1
ATOM 1586 C C . LEU A 1 195 ? -1.010 -4.506 9.762 1.00 89.50 195 LEU A C 1
ATOM 1588 O O . LEU A 1 195 ? -1.474 -4.499 10.903 1.00 89.50 195 LEU A O 1
ATOM 1592 N N . TYR A 1 196 ? -0.016 -3.700 9.422 1.00 89.31 196 TYR A N 1
ATOM 1593 C CA . TYR A 1 196 ? 0.688 -2.826 10.344 1.00 89.31 196 TYR A CA 1
ATOM 1594 C C . TYR A 1 196 ? 0.029 -1.453 10.453 1.00 89.31 196 TYR A C 1
ATOM 1596 O O . TYR A 1 196 ? -0.361 -0.832 9.462 1.00 89.31 196 TYR A O 1
ATOM 1604 N N . VAL A 1 197 ? 0.002 -0.926 11.676 1.00 90.69 197 VAL A N 1
ATOM 1605 C CA . VAL A 1 197 ? -0.571 0.383 12.015 1.00 90.69 197 VAL A CA 1
ATOM 1606 C C . VAL A 1 197 ? 0.510 1.443 12.198 1.00 90.69 197 VAL A C 1
ATOM 1608 O O . VAL A 1 197 ? 1.640 1.162 12.616 1.00 90.69 197 VAL A O 1
ATOM 1611 N N . LYS A 1 198 ? 0.181 2.698 11.896 1.00 88.81 198 LYS A N 1
ATOM 1612 C CA . LYS A 1 198 ? 1.035 3.846 12.188 1.00 88.81 198 LYS A CA 1
ATOM 1613 C C . LYS A 1 198 ? 0.579 4.488 13.489 1.00 88.81 198 LYS A C 1
ATOM 1615 O O . LYS A 1 198 ? -0.241 5.402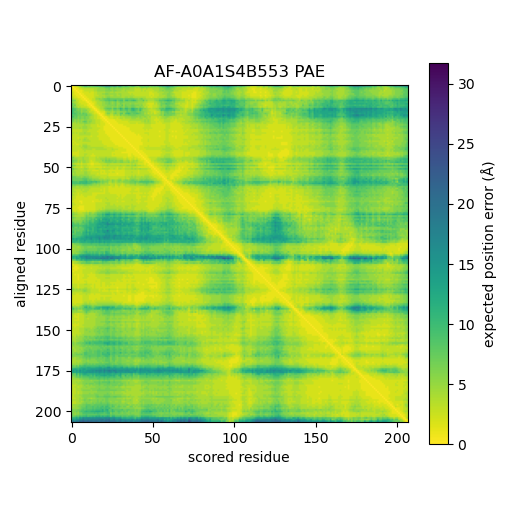 13.494 1.00 88.81 198 LYS A O 1
ATOM 1620 N N . LEU A 1 199 ? 1.190 4.053 14.589 1.00 88.38 199 LEU A N 1
ATOM 1621 C CA . LEU A 1 199 ? 0.811 4.479 15.939 1.00 88.38 199 LEU A CA 1
ATOM 1622 C C . LEU A 1 199 ? 0.758 6.006 16.112 1.00 88.38 199 LEU A C 1
ATOM 1624 O O . LEU A 1 199 ? -0.178 6.514 16.711 1.00 88.38 199 LEU A O 1
ATOM 1628 N N . SER A 1 200 ? 1.698 6.751 15.517 1.00 88.38 200 SER A N 1
ATOM 1629 C CA . SER A 1 200 ? 1.743 8.224 15.599 1.00 88.38 200 SER A CA 1
ATOM 1630 C C . SER A 1 200 ? 0.571 8.955 14.939 1.00 88.38 200 SER A C 1
ATOM 1632 O O . SER A 1 200 ? 0.471 10.171 15.061 1.00 88.38 200 SER A O 1
ATOM 1634 N N . LYS A 1 201 ? -0.283 8.239 14.209 1.00 86.69 201 LYS A N 1
ATOM 1635 C CA . LYS A 1 201 ? -1.507 8.758 13.598 1.00 86.69 201 LYS A CA 1
ATOM 1636 C C . LYS A 1 201 ? -2.785 8.122 14.161 1.00 86.69 201 LYS A C 1
ATOM 1638 O O . LYS A 1 201 ? -3.875 8.485 13.730 1.00 86.69 201 LYS A O 1
ATOM 1643 N N . CYS A 1 202 ? -2.658 7.168 15.079 1.00 90.62 202 CYS A N 1
ATOM 1644 C CA . CYS A 1 202 ? -3.806 6.546 15.723 1.00 90.62 202 CYS A CA 1
ATOM 1645 C C . CYS A 1 202 ? -4.302 7.438 16.869 1.00 90.62 202 CYS A C 1
ATOM 1647 O O . CYS A 1 202 ? -3.508 8.108 17.530 1.00 90.62 202 CYS A O 1
ATOM 1649 N N . ALA A 1 203 ? -5.606 7.421 17.117 1.00 91.25 203 ALA A N 1
ATOM 1650 C CA . ALA A 1 203 ? -6.244 8.095 18.238 1.00 91.25 203 ALA A CA 1
ATOM 1651 C C . ALA A 1 203 ? -7.130 7.085 18.967 1.00 91.25 203 ALA A C 1
ATOM 1653 O O . ALA A 1 203 ? -7.990 6.469 18.348 1.00 91.25 203 ALA A O 1
ATOM 1654 N N . PHE A 1 204 ? -6.914 6.892 20.264 1.00 89.94 204 PHE A N 1
ATOM 1655 C CA . PHE A 1 204 ? -7.589 5.850 21.038 1.00 89.94 204 PHE A CA 1
ATOM 1656 C C . PHE A 1 204 ? -8.582 6.461 22.020 1.00 89.94 204 PHE A C 1
ATOM 1658 O O . PHE A 1 204 ? -8.265 7.464 22.662 1.00 89.94 204 PHE A O 1
ATOM 1665 N N . THR A 1 205 ? -9.752 5.827 22.146 1.00 84.25 205 THR A N 1
ATOM 1666 C CA . THR A 1 205 ? -10.774 6.126 23.166 1.00 84.25 205 THR A CA 1
ATOM 1667 C C . THR A 1 205 ? -11.093 7.620 23.297 1.00 84.25 205 THR A C 1
ATOM 1669 O O . THR A 1 205 ? -11.061 8.181 24.391 1.00 84.25 205 THR A O 1
ATOM 1672 N N . GLN A 1 206 ? -11.363 8.279 22.169 1.00 81.31 206 GLN A N 1
ATOM 1673 C CA . GLN A 1 206 ? -11.847 9.659 22.142 1.00 81.31 206 GLN A CA 1
ATOM 1674 C C . GLN A 1 206 ? -13.367 9.690 22.326 1.00 81.31 206 GLN A C 1
ATOM 1676 O O . GLN A 1 206 ? -14.049 8.770 21.880 1.00 81.31 206 GLN A O 1
ATOM 1681 N N . LYS A 1 207 ? -13.872 10.721 23.003 1.00 70.12 207 LYS A N 1
ATOM 1682 C CA . LYS A 1 207 ? -15.306 10.997 23.151 1.00 70.12 207 LYS A CA 1
ATOM 1683 C C . LYS A 1 207 ? -15.735 12.057 22.151 1.00 70.12 207 LYS A C 1
ATOM 1685 O O . LYS A 1 207 ? -14.923 12.987 21.945 1.00 70.12 207 LYS A O 1
#

Solvent-accessible surface area (backbone atoms only — not comparable to full-atom values): 11655 Å² total; per-residue (Å²): 125,58,48,75,77,54,57,44,90,89,63,73,68,50,68,41,77,51,66,91,70,54,73,70,54,48,54,53,47,53,55,52,51,51,53,31,44,77,68,62,43,30,45,87,45,88,52,74,27,17,22,22,57,45,74,46,73,43,96,87,68,49,77,38,88,40,58,53,36,70,65,54,51,73,42,37,62,80,71,80,62,85,76,80,55,70,68,69,56,53,64,73,51,65,81,45,54,31,36,29,40,43,28,39,44,67,44,50,58,72,32,34,35,24,92,89,43,27,49,74,47,17,32,22,49,96,91,49,35,31,18,32,43,31,34,56,85,64,47,81,47,45,62,47,54,45,45,51,51,51,52,62,72,42,49,91,37,48,90,74,41,36,48,77,55,72,52,37,38,38,37,47,21,66,52,90,76,49,50,65,58,54,49,50,55,51,56,48,49,28,57,77,70,72,54,54,65,30,68,96,67,39,46,75,76,41,112

Nearest PDB structures (foldseek):
  4ol8-assembly2_F  TM=9.384E-01  e=6.414E-23  Saccharomyces cerevisiae
  4ol8-assembly1_B  TM=9.431E-01  e=3.275E-22  Saccharomyces cerevisiae
  7kse-assembly1_A  TM=8.893E-01  e=6.519E-15  Eastern chimpanzee simian foamy virus
  7o0h-assembly1_A  TM=8.900E-01  e=1.220E-14  White-tufted-ear marmoset simian foamy virus
  7o24-assembly1_A  TM=8.655E-01  e=2.936E-14  White-tufted-ear marmoset simian foamy virus

Foldseek 3Di:
DADEFAFAPPDDADADDEDDDDPVVVVLVVVVVVVCVVVVQKDADPAPHEFYWDWDQDPVRDTDIDTPCVVSQVGTDADPQDQDDPVVLVVLQPLFDWKKKWFFDQQQQLHFHDPPCQSSQWYQDPVHIITGRTGHPNHRCSQVVQVVVVCVLCVVCVSPFWDDHRRMIMGTDNDPVCQVVSVVSVVVSCVVSVTHTDPVPIDGTDD

InterPro domains:
  IPR000477 Reverse transcriptase domain [PF00078] (57-205)
  IPR043128 Reverse transcriptase/Diguanylate cyclase domain [G3DSA:3.30.70.270] (81-207)
  IPR043502 DNA/RNA polymerase superfamily [SSF56672] (2-206)
  IPR053134 RNA-directed DNA polymerase homolog [PTHR24559] (1-205)

Organism: Nicotiana tabacum (NCBI:txid4097)

Secondary structure (DSSP, 8-state):
--B---B-TTPPPPB-PPPP--HHHHHHHHHHHHHHHHTTSEEE---S-BEEEEEEEPTTS-EEEEE-THHHHHHBPPP---PPPHHHHHGGGTT--EEEEEEBTTGGGGSBBPTTTGGGGEEEETTEEEEESB--TT-SSHHHHHHHHHHHHTTTTBTTTEEEETTEEEEEESSSSSHHHHHHHHHHHHHHTT--B-GGG-EEEE-

Sequence (207 aa):
MDHEIELVPGAKPPARAPYRMSQPELTELRRQLMKMLDTGIIVPSKSSYGSHVLFQKKQNGTLRICVDYRALKKITVKNKYHIPLMVALFDRLNGATVFTKIDLKTGYWQVRIAEGDEHKMTCVTRYGSYDFLVMPFSLTNAPAIFCILTNQVFREYIDEFVVVYLDEIVIYSKTLDEPLEHLRKILAQLREHELYVKLSKCAFTQK

pLDDT: mean 89.7, std 5.35, range [66.31, 97.19]

Mean predicted aligned error: 5.47 Å